Protein AF-A0AA35PTN5-F1 (afdb_monomer_lite)

Foldseek 3Di:
DVVVVVLVCLVVVLVVQVVVPPDDDDDDDDDDDDDDDDDDDDDDDDDDDDDPDQLVPPDPDDDDDPVVVVVVVVVLVVCCVPPVVVSVVVCVVSQADPVSGGPPDFADKDKDWCPDVVALFKIWIDRHQWIKIKGKHKDKDFDDPVCQQFEEEQEFEAEDCQADVVDDPDPGDPVRVVLRVVVRVCCVVVVPDPRNVQHDDGRGIGMYMYMYMYIRYPPDPVSSRRVSGSVSRVVSRDDDDDDDPD

pLDDT: mean 72.4, std 25.12, range [25.06, 95.75]

Sequence (246 aa):
MTYSCFKIYIFMFCERLVVNDSFLSLPEMLRRTPPPWRATSGLASAAPSAPGRPCSNRRKSSGSSEAAMMATAAAAAGFRTVEPLEYYRRFLKENCRPDGRDLGEFRTTTVNIGSITTADGSALVKLGNTTVICGIKAEFAAPPIDSSNKGYIVPNVDLPPLCSSRFRPGPPGEEAQAASQFIADVIENSQMVQKEDLCIVEEKIAWVLYCDIICLDYDGNLLDACMCALLAALKNGKLPRYSCKL

Structure (mmCIF, N/CA/C/O backbone):
data_AF-A0AA35PTN5-F1
#
_entry.id   AF-A0AA35PTN5-F1
#
loop_
_atom_site.group_PDB
_atom_site.id
_atom_site.type_symbol
_atom_site.label_atom_id
_atom_site.label_alt_id
_atom_site.label_comp_id
_atom_site.label_asym_id
_atom_site.label_entity_id
_atom_site.label_seq_id
_atom_site.pdbx_PDB_ins_code
_atom_site.Cartn_x
_atom_site.Cartn_y
_atom_site.Cartn_z
_atom_site.occupancy
_atom_site.B_iso_or_equiv
_atom_site.auth_seq_id
_atom_site.auth_comp_id
_atom_site.auth_asym_id
_atom_site.auth_atom_id
_atom_site.pdbx_PDB_model_num
ATOM 1 N N . MET A 1 1 ? 18.288 -9.913 17.464 1.00 32.16 1 MET A N 1
ATOM 2 C CA . MET A 1 1 ? 17.492 -11.159 17.603 1.00 32.16 1 MET A CA 1
ATOM 3 C C . MET A 1 1 ? 16.012 -10.997 17.236 1.00 32.16 1 MET A C 1
ATOM 5 O O . MET A 1 1 ? 15.398 -11.992 16.884 1.00 32.16 1 MET A O 1
ATOM 9 N N . THR A 1 2 ? 15.436 -9.790 17.233 1.00 28.78 2 THR A N 1
ATOM 10 C CA . THR A 1 2 ? 14.032 -9.538 16.836 1.00 28.78 2 THR A CA 1
ATOM 11 C C . THR A 1 2 ? 13.789 -9.567 15.315 1.00 28.78 2 THR A C 1
ATOM 13 O O . THR A 1 2 ? 12.737 -10.023 14.877 1.00 28.78 2 THR A O 1
ATOM 16 N N . TYR A 1 3 ? 14.774 -9.178 14.495 1.00 34.09 3 TYR A N 1
ATOM 17 C CA . TYR A 1 3 ? 14.621 -9.063 13.031 1.00 34.09 3 TYR A CA 1
ATOM 18 C C . TYR A 1 3 ? 14.571 -10.405 12.271 1.00 34.09 3 TYR A C 1
ATOM 20 O O . TYR A 1 3 ? 13.772 -10.549 11.347 1.00 34.09 3 TYR A O 1
ATOM 28 N N . SER A 1 4 ? 15.343 -11.424 12.682 1.00 26.72 4 SER A N 1
ATOM 29 C CA . SER A 1 4 ? 15.246 -12.770 12.077 1.00 26.72 4 SER A CA 1
ATOM 30 C C . SER A 1 4 ? 13.901 -13.441 12.359 1.00 26.72 4 SER A C 1
ATOM 32 O O . SER A 1 4 ? 13.379 -14.124 11.483 1.00 26.72 4 SER A O 1
ATOM 34 N N . CYS A 1 5 ? 13.303 -13.212 13.536 1.00 27.61 5 CYS A N 1
ATOM 35 C CA . CYS A 1 5 ? 11.955 -13.704 13.829 1.00 27.61 5 CYS A CA 1
ATOM 36 C C . CYS A 1 5 ? 10.911 -13.059 12.915 1.00 27.61 5 CYS A C 1
ATOM 38 O O . CYS A 1 5 ? 10.041 -13.768 12.432 1.00 27.61 5 CYS A O 1
ATOM 40 N N . PHE A 1 6 ? 11.018 -11.759 12.618 1.00 32.94 6 PHE A N 1
ATOM 41 C CA . PHE A 1 6 ? 10.076 -11.056 11.736 1.00 32.94 6 PHE A CA 1
ATOM 42 C C . PHE A 1 6 ? 10.152 -11.556 10.282 1.00 32.94 6 PHE A C 1
ATOM 44 O O . PHE A 1 6 ? 9.118 -11.795 9.657 1.00 32.94 6 PHE A O 1
ATOM 51 N N . LYS A 1 7 ? 11.374 -11.808 9.780 1.00 31.97 7 LYS A N 1
ATOM 52 C CA . LYS A 1 7 ? 11.625 -12.382 8.443 1.00 31.97 7 LYS A CA 1
ATOM 53 C C . LYS A 1 7 ? 11.017 -13.787 8.314 1.00 31.97 7 LYS A C 1
ATOM 55 O O . LYS A 1 7 ? 10.406 -14.092 7.298 1.00 31.97 7 LYS A O 1
ATOM 60 N N . ILE A 1 8 ? 11.111 -14.606 9.366 1.00 37.09 8 ILE A N 1
ATOM 61 C CA . ILE A 1 8 ? 10.505 -15.948 9.422 1.00 37.09 8 ILE A CA 1
ATOM 62 C C . ILE A 1 8 ? 8.980 -15.872 9.595 1.00 37.09 8 ILE A C 1
ATOM 64 O O . ILE A 1 8 ? 8.268 -16.638 8.956 1.00 37.09 8 ILE A O 1
ATOM 68 N N . TYR A 1 9 ? 8.458 -14.944 10.406 1.00 40.03 9 TYR A N 1
ATOM 69 C CA . TYR A 1 9 ? 7.021 -14.842 10.687 1.00 40.03 9 TYR A CA 1
ATOM 70 C C . TYR A 1 9 ? 6.224 -14.383 9.462 1.00 40.03 9 TYR A C 1
ATOM 72 O O . TYR A 1 9 ? 5.217 -15.001 9.140 1.00 40.03 9 TYR A O 1
ATOM 80 N N . ILE A 1 10 ? 6.694 -13.360 8.738 1.00 43.41 10 ILE A N 1
ATOM 81 C CA . ILE A 1 10 ? 6.046 -12.881 7.504 1.00 43.41 10 ILE A CA 1
ATOM 82 C C . ILE A 1 10 ? 6.151 -13.925 6.390 1.00 43.41 10 ILE A C 1
ATOM 84 O O . ILE A 1 10 ? 5.165 -14.180 5.699 1.00 43.41 10 ILE A O 1
ATOM 88 N N . PHE A 1 11 ? 7.315 -14.570 6.238 1.00 34.62 11 PHE A N 1
ATOM 89 C CA . PHE A 1 11 ? 7.497 -15.612 5.228 1.00 34.62 11 PHE A CA 1
ATOM 90 C C . PHE A 1 11 ? 6.599 -16.822 5.522 1.00 34.62 11 PHE A C 1
ATOM 92 O O . PHE A 1 11 ? 5.821 -17.203 4.655 1.00 34.62 11 PHE A O 1
ATOM 99 N N . MET A 1 12 ? 6.589 -17.340 6.761 1.00 31.95 12 MET A N 1
ATOM 100 C CA . MET A 1 12 ? 5.721 -18.456 7.168 1.00 31.95 1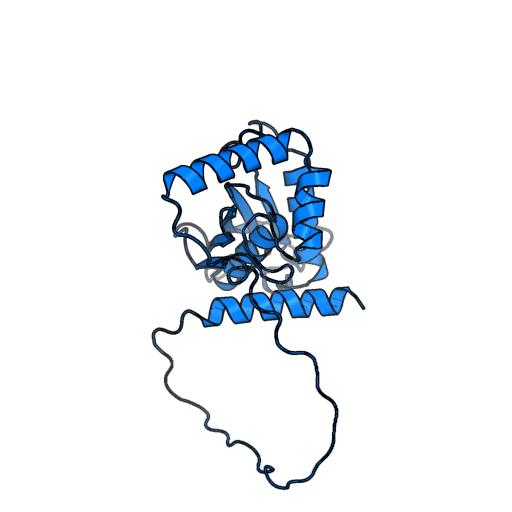2 MET A CA 1
ATOM 101 C C . MET A 1 12 ? 4.228 -18.106 7.138 1.00 31.95 12 MET A C 1
ATOM 103 O O . MET A 1 12 ? 3.420 -18.957 6.770 1.00 31.95 12 MET A O 1
ATOM 107 N N . PHE A 1 13 ? 3.829 -16.892 7.529 1.00 38.53 13 PHE A N 1
ATOM 108 C CA . PHE A 1 13 ? 2.419 -16.482 7.524 1.00 38.53 13 PHE A CA 1
ATOM 109 C C . PHE A 1 13 ? 1.892 -16.315 6.093 1.00 38.53 13 PHE A C 1
ATOM 111 O O . PHE A 1 13 ? 0.795 -16.776 5.782 1.00 38.53 13 PHE A O 1
ATOM 118 N N . CYS A 1 14 ? 2.702 -15.750 5.194 1.00 36.91 14 CYS A N 1
ATOM 119 C CA . CYS A 1 14 ? 2.355 -15.611 3.783 1.00 36.91 14 CYS A CA 1
ATOM 120 C C . CYS A 1 14 ? 2.355 -16.970 3.052 1.00 36.91 14 CYS A C 1
ATOM 122 O O . CYS A 1 14 ? 1.436 -17.240 2.284 1.00 36.91 14 CYS A O 1
ATOM 124 N N . GLU A 1 15 ? 3.315 -17.866 3.321 1.00 36.19 15 GLU A N 1
ATOM 125 C CA . GLU A 1 15 ? 3.325 -19.224 2.743 1.00 36.19 15 GLU A CA 1
ATOM 126 C C . GLU A 1 15 ? 2.104 -20.040 3.183 1.00 36.19 15 GLU A C 1
ATOM 128 O O . GLU A 1 15 ? 1.448 -20.678 2.365 1.00 36.19 15 GLU A O 1
ATOM 133 N N . ARG A 1 16 ? 1.732 -19.973 4.466 1.00 35.78 16 ARG A N 1
ATOM 134 C CA . ARG A 1 16 ? 0.597 -20.738 5.001 1.00 35.78 16 ARG A CA 1
ATOM 135 C C . ARG A 1 16 ? -0.766 -20.225 4.523 1.00 35.78 16 ARG A C 1
ATOM 137 O O . ARG A 1 16 ? -1.725 -20.991 4.544 1.00 35.78 16 ARG A O 1
ATOM 144 N N . LEU A 1 17 ? -0.856 -18.965 4.091 1.00 40.12 17 LEU A N 1
ATOM 145 C CA . LEU A 1 17 ? -2.069 -18.390 3.499 1.00 40.12 17 LEU A CA 1
ATOM 146 C C . LEU A 1 17 ? -2.188 -18.659 1.995 1.00 40.12 17 LEU A C 1
ATOM 148 O O . LEU A 1 17 ? -3.292 -18.921 1.532 1.00 40.12 17 LEU A O 1
ATOM 152 N N . VAL A 1 18 ? -1.077 -18.664 1.251 1.00 40.19 18 VAL A N 1
ATOM 153 C CA . VAL A 1 18 ? -1.076 -18.942 -0.200 1.00 40.19 18 VAL A CA 1
ATOM 154 C C . VAL A 1 18 ? -1.331 -20.427 -0.510 1.00 40.19 18 VAL A C 1
ATOM 156 O O . VAL A 1 18 ? -1.883 -20.749 -1.555 1.00 40.19 18 VAL A O 1
ATOM 159 N N . VAL A 1 19 ? -1.003 -21.351 0.401 1.00 37.69 19 VAL A N 1
ATOM 160 C CA . VAL A 1 19 ? -1.171 -22.805 0.172 1.00 37.69 19 VAL A CA 1
ATOM 161 C C . VAL A 1 19 ? -2.633 -23.291 0.285 1.00 37.69 19 VAL A C 1
ATOM 163 O O . VAL A 1 19 ? -2.926 -24.429 -0.082 1.00 37.69 19 VAL A O 1
ATOM 166 N N . ASN A 1 20 ? -3.583 -22.453 0.722 1.00 32.31 20 ASN A N 1
ATOM 167 C CA . ASN A 1 20 ? -4.998 -22.855 0.782 1.00 32.31 20 ASN A CA 1
ATOM 168 C C . ASN A 1 20 ? -5.739 -22.807 -0.569 1.00 32.31 20 ASN A C 1
ATOM 170 O O . ASN A 1 20 ? -6.841 -23.345 -0.646 1.00 32.31 20 ASN A O 1
ATOM 174 N N . ASP A 1 21 ? -5.125 -22.292 -1.638 1.00 34.78 21 ASP A N 1
ATOM 175 C CA . ASP A 1 21 ? -5.631 -22.451 -3.008 1.00 34.78 21 ASP A CA 1
ATOM 176 C C . ASP A 1 21 ? -4.983 -23.667 -3.684 1.00 34.78 21 ASP A C 1
ATOM 178 O O . ASP A 1 21 ? -4.155 -23.572 -4.588 1.00 34.78 21 ASP A O 1
ATOM 182 N N . SER A 1 22 ? -5.369 -24.857 -3.220 1.00 34.28 22 SER A N 1
ATOM 183 C CA . SER A 1 22 ? -5.114 -26.112 -3.930 1.00 34.28 22 SER A CA 1
ATOM 184 C C . SER A 1 22 ? -6.381 -26.562 -4.657 1.00 34.28 22 SER A C 1
ATOM 186 O O . SER A 1 22 ? -7.128 -27.398 -4.155 1.00 34.28 22 SER A O 1
ATOM 188 N N . PHE A 1 23 ? -6.599 -26.050 -5.868 1.00 30.75 23 PHE A N 1
ATOM 189 C CA . PHE A 1 23 ? -7.416 -26.724 -6.880 1.00 30.75 23 PHE A CA 1
ATOM 190 C C . PHE A 1 23 ? -6.654 -26.737 -8.212 1.00 30.75 23 PHE A C 1
ATOM 192 O O . PHE A 1 23 ? -6.692 -25.769 -8.955 1.00 30.75 23 PHE A O 1
ATOM 199 N N . LEU A 1 24 ? -5.965 -27.868 -8.449 1.00 31.45 24 LEU A N 1
ATOM 200 C CA . LEU A 1 24 ? -5.365 -28.382 -9.698 1.00 31.45 24 LEU A CA 1
ATOM 201 C C . LEU A 1 24 ? -4.444 -27.412 -10.478 1.00 31.45 24 LEU A C 1
ATOM 203 O O . LEU A 1 24 ? -4.859 -26.370 -10.948 1.00 31.45 24 LEU A O 1
ATOM 207 N N . SER A 1 25 ? -3.175 -27.706 -10.754 1.00 28.03 25 SER A N 1
ATOM 208 C CA . SER A 1 25 ? -2.621 -28.968 -11.252 1.00 28.03 25 SER A CA 1
ATOM 209 C C . SER A 1 25 ? -1.088 -28.929 -11.200 1.00 28.03 25 SER A C 1
ATOM 211 O O . SER A 1 25 ? -0.482 -27.999 -11.732 1.00 28.03 25 SER A O 1
ATOM 213 N N . LEU A 1 26 ? -0.453 -29.968 -10.662 1.00 27.50 26 LEU A N 1
ATOM 214 C CA . LEU A 1 26 ? 0.969 -30.247 -10.879 1.00 27.50 26 LEU A CA 1
ATOM 215 C C . LEU A 1 26 ? 1.121 -31.747 -11.165 1.00 27.50 26 LEU A C 1
ATOM 217 O O . LEU A 1 26 ? 0.710 -32.552 -10.326 1.00 27.50 26 LEU A O 1
ATOM 221 N N . PRO A 1 27 ? 1.683 -32.149 -12.318 1.00 32.22 27 PRO A N 1
ATOM 222 C CA . PRO A 1 27 ? 2.119 -33.517 -12.513 1.00 32.22 27 PRO A CA 1
ATOM 223 C C . PRO A 1 27 ? 3.443 -33.739 -11.768 1.00 32.22 27 PRO A C 1
ATOM 225 O O . PRO A 1 27 ? 4.466 -33.127 -12.055 1.00 32.22 27 PRO A O 1
ATOM 228 N N . GLU A 1 28 ? 3.373 -34.611 -10.769 1.00 32.25 28 GLU A N 1
ATOM 229 C CA . GLU A 1 28 ? 4.258 -35.762 -10.593 1.00 32.25 28 GLU A CA 1
ATOM 230 C C . GLU A 1 28 ? 5.760 -35.579 -10.873 1.00 32.25 28 GLU A C 1
ATOM 232 O O . GLU A 1 28 ? 6.252 -35.901 -11.951 1.00 32.25 28 GLU A O 1
ATOM 237 N N . MET A 1 29 ? 6.534 -35.228 -9.839 1.00 26.42 29 MET A N 1
ATOM 238 C CA . MET A 1 29 ? 7.873 -35.801 -9.684 1.00 26.42 29 MET A CA 1
ATOM 239 C C . MET A 1 29 ? 8.387 -35.676 -8.245 1.00 26.42 29 MET A C 1
ATOM 241 O O . MET A 1 29 ? 8.297 -34.619 -7.636 1.00 26.42 29 MET A O 1
ATOM 245 N N . LEU A 1 30 ? 8.996 -36.768 -7.765 1.00 31.19 30 LEU A N 1
ATOM 246 C CA . LEU A 1 30 ? 9.748 -36.942 -6.510 1.00 31.19 30 LEU A CA 1
ATOM 247 C C . LEU A 1 30 ? 8.973 -37.464 -5.290 1.00 31.19 30 LEU A C 1
ATOM 249 O O . LEU A 1 30 ? 8.884 -36.851 -4.230 1.00 31.19 30 LEU A O 1
ATOM 253 N N . ARG A 1 31 ? 8.626 -38.753 -5.406 1.00 35.56 31 ARG A N 1
ATOM 254 C CA . ARG A 1 31 ? 8.889 -39.740 -4.346 1.00 35.56 31 ARG A CA 1
ATOM 255 C C . ARG A 1 31 ? 10.263 -39.481 -3.715 1.00 35.56 31 ARG A C 1
ATOM 257 O O . ARG A 1 31 ? 11.271 -39.662 -4.396 1.00 35.56 31 ARG A O 1
ATOM 264 N N . ARG A 1 32 ? 10.311 -39.193 -2.414 1.00 31.47 32 ARG A N 1
ATOM 265 C CA . ARG A 1 32 ? 11.367 -39.677 -1.512 1.00 31.47 32 ARG A CA 1
ATOM 266 C C . ARG A 1 32 ? 10.737 -40.046 -0.165 1.00 31.47 32 ARG A C 1
ATOM 268 O O . ARG A 1 32 ? 9.889 -39.343 0.365 1.00 31.47 32 ARG A O 1
ATOM 275 N N . THR A 1 33 ? 11.106 -41.232 0.288 1.00 33.16 33 THR A N 1
ATOM 276 C CA . THR A 1 33 ? 10.595 -42.039 1.404 1.00 33.16 33 THR A CA 1
ATOM 277 C C . THR A 1 33 ? 10.721 -41.378 2.786 1.00 33.16 33 THR A C 1
ATOM 279 O O . THR A 1 33 ? 11.713 -40.685 3.016 1.00 33.16 33 THR A O 1
ATOM 282 N N . PRO A 1 34 ? 9.815 -41.654 3.748 1.00 36.06 34 PRO A N 1
ATOM 283 C CA . PRO A 1 34 ? 10.001 -41.248 5.142 1.00 36.06 34 PRO A CA 1
ATOM 284 C C . PRO A 1 34 ? 11.051 -42.135 5.850 1.00 36.06 34 PRO A C 1
ATOM 286 O O . PRO A 1 34 ? 11.098 -43.338 5.581 1.00 36.06 34 PRO A O 1
ATOM 289 N N . PRO A 1 35 ? 11.894 -41.588 6.753 1.00 34.69 35 PRO A N 1
ATOM 290 C CA . PRO A 1 35 ? 12.879 -42.380 7.481 1.00 34.69 35 PRO A CA 1
ATOM 291 C C . PRO A 1 35 ? 12.258 -43.182 8.644 1.00 34.69 35 PRO A C 1
ATOM 293 O O . PRO A 1 35 ? 11.209 -42.803 9.175 1.00 34.69 35 PRO A O 1
ATOM 296 N N . PRO A 1 36 ? 12.909 -44.283 9.068 1.00 38.34 36 PRO A N 1
ATOM 297 C CA . PRO A 1 36 ? 12.327 -45.286 9.943 1.00 38.34 36 PRO A CA 1
ATOM 298 C C . PRO A 1 36 ? 12.850 -45.129 11.373 1.00 38.34 36 PRO A C 1
ATOM 300 O O . PRO A 1 36 ? 13.978 -45.507 11.663 1.00 38.34 36 PRO A O 1
ATOM 303 N N . TRP A 1 37 ? 12.041 -44.595 12.285 1.00 34.72 37 TRP A N 1
ATOM 304 C CA . TRP A 1 37 ? 12.203 -44.851 13.722 1.00 34.72 37 TRP A CA 1
ATOM 305 C C . TRP A 1 37 ? 10.926 -44.448 14.466 1.00 34.72 37 TRP A C 1
ATOM 307 O O . TRP A 1 37 ? 10.753 -43.338 14.956 1.00 34.72 37 TRP A O 1
ATOM 317 N N . ARG A 1 38 ? 9.980 -45.382 14.545 1.00 32.69 38 ARG A N 1
ATOM 318 C CA . ARG A 1 38 ? 8.886 -45.321 15.516 1.00 32.69 38 ARG A CA 1
ATOM 319 C C . ARG A 1 38 ? 8.700 -46.705 16.127 1.00 32.69 38 ARG A C 1
ATOM 321 O O . ARG A 1 38 ? 8.006 -47.533 15.556 1.00 32.69 38 ARG A O 1
ATOM 328 N N . ALA A 1 39 ? 9.349 -46.917 17.266 1.00 30.50 39 ALA A N 1
ATOM 329 C CA . ALA A 1 39 ? 9.007 -47.808 18.383 1.00 30.50 39 ALA A CA 1
ATOM 330 C C . ALA A 1 39 ? 10.231 -47.747 19.315 1.00 30.50 39 ALA A C 1
ATOM 332 O O . ALA A 1 39 ? 11.339 -47.980 18.855 1.00 30.50 39 ALA A O 1
ATOM 333 N N . THR A 1 40 ? 10.141 -47.314 20.570 1.00 31.70 40 THR A N 1
ATOM 334 C CA . THR A 1 40 ? 9.477 -48.053 21.648 1.00 31.70 40 THR A CA 1
ATOM 335 C C . THR A 1 40 ? 9.002 -47.158 22.804 1.00 31.70 40 THR A C 1
ATOM 337 O O . THR A 1 40 ? 9.513 -46.072 23.056 1.00 31.70 40 THR A O 1
ATOM 340 N N . SER A 1 41 ? 8.002 -47.697 23.494 1.00 31.12 41 SER A N 1
ATOM 341 C CA . SER A 1 41 ? 7.314 -47.332 24.739 1.00 31.12 41 SER A CA 1
ATOM 342 C C . SER A 1 41 ? 8.154 -46.906 25.957 1.00 31.12 41 SER A C 1
ATOM 344 O O . SER A 1 41 ? 9.204 -47.493 26.200 1.00 31.12 41 SER A O 1
ATOM 346 N N . GLY A 1 42 ? 7.558 -46.071 26.831 1.00 25.06 42 GLY A N 1
ATOM 347 C CA . GLY A 1 42 ? 7.765 -46.151 28.292 1.00 25.06 42 GLY A CA 1
ATOM 348 C C . GLY A 1 42 ? 7.744 -44.832 29.087 1.00 25.06 42 GLY A C 1
ATOM 349 O O . GLY A 1 42 ? 8.746 -44.140 29.120 1.00 25.06 42 GLY A O 1
ATOM 350 N N . LEU A 1 43 ? 6.607 -44.549 29.744 1.00 27.92 43 LEU A N 1
ATOM 351 C CA . LEU A 1 43 ? 6.366 -43.774 30.988 1.00 27.92 43 LEU A CA 1
ATOM 352 C C . LEU A 1 43 ? 7.323 -42.627 31.417 1.00 27.92 43 LEU A C 1
ATOM 354 O O . LEU A 1 43 ? 8.437 -42.889 31.850 1.00 27.92 43 LEU A O 1
ATOM 358 N N . ALA A 1 44 ? 6.793 -41.395 31.531 1.00 25.22 44 ALA A N 1
ATOM 359 C CA . ALA A 1 44 ? 6.489 -40.721 32.818 1.00 25.22 44 ALA A CA 1
ATOM 360 C C . ALA A 1 44 ? 6.282 -39.188 32.673 1.00 25.22 44 ALA A C 1
ATOM 362 O O . ALA A 1 44 ? 7.151 -38.461 32.210 1.00 25.22 44 ALA A O 1
ATOM 363 N N . SER A 1 45 ? 5.102 -38.731 33.115 1.00 30.78 45 SER A N 1
ATOM 364 C CA . SER A 1 45 ? 4.777 -37.435 33.747 1.00 30.78 45 SER A CA 1
ATOM 365 C C . SER A 1 45 ? 5.444 -36.127 33.273 1.00 30.78 45 SER A C 1
ATOM 367 O O . SER A 1 45 ? 6.516 -35.766 33.745 1.00 30.78 45 SER A O 1
ATOM 369 N N . ALA A 1 46 ? 4.690 -35.321 32.519 1.00 26.00 46 ALA A N 1
ATOM 370 C CA . ALA A 1 46 ? 4.400 -33.912 32.828 1.00 26.00 46 ALA A CA 1
ATOM 371 C C . ALA A 1 46 ? 3.381 -33.392 31.801 1.00 26.00 46 ALA A C 1
ATOM 373 O O . ALA A 1 46 ? 3.663 -33.322 30.608 1.00 26.00 46 ALA A O 1
ATOM 374 N N . ALA A 1 47 ? 2.171 -33.071 32.253 1.00 35.97 47 ALA A N 1
ATOM 375 C CA . ALA A 1 47 ? 1.150 -32.453 31.417 1.00 35.97 47 ALA A CA 1
ATOM 376 C C . ALA A 1 47 ? 1.557 -31.021 31.026 1.00 35.97 47 ALA A C 1
ATOM 378 O O . ALA A 1 47 ? 1.890 -30.239 31.918 1.00 35.97 47 ALA A O 1
ATOM 379 N N . PRO A 1 48 ? 1.418 -30.610 29.755 1.00 31.28 48 PRO A N 1
ATOM 380 C CA . PRO A 1 48 ? 1.132 -29.229 29.423 1.00 31.28 48 PRO A CA 1
ATOM 381 C C . PRO A 1 48 ? -0.386 -29.072 29.315 1.00 31.28 48 PRO A C 1
ATOM 383 O O . PRO A 1 48 ? -1.061 -29.775 28.563 1.00 31.28 48 PRO A O 1
ATOM 386 N N . SER A 1 49 ? -0.893 -28.165 30.144 1.00 27.05 49 SER A N 1
ATOM 387 C CA . SER A 1 49 ? -2.215 -27.539 30.132 1.00 27.05 49 SER A CA 1
ATOM 388 C C . SER A 1 49 ? -3.010 -27.694 28.831 1.00 27.05 49 SER A C 1
ATOM 390 O O . SER A 1 49 ? -2.538 -27.335 27.752 1.00 27.05 49 SER A O 1
ATOM 392 N N . ALA A 1 50 ? -4.249 -28.164 28.985 1.00 29.27 50 ALA A N 1
ATOM 393 C CA . ALA A 1 50 ? -5.275 -28.253 27.954 1.00 29.27 50 ALA A CA 1
ATOM 394 C C . ALA A 1 50 ? -5.311 -27.025 27.019 1.00 29.27 50 ALA A C 1
ATOM 396 O O . ALA A 1 50 ? -5.097 -25.904 27.492 1.00 29.27 50 ALA A O 1
ATOM 397 N N . PRO A 1 51 ? -5.662 -27.196 25.728 1.00 34.56 51 PRO A N 1
ATOM 398 C CA . PRO A 1 51 ? -5.985 -26.057 24.882 1.00 34.56 51 PRO A CA 1
ATOM 399 C C . PRO A 1 51 ? -7.110 -25.269 25.559 1.00 34.56 51 PRO A C 1
ATOM 401 O O . PRO A 1 51 ? -8.149 -25.832 25.927 1.00 34.56 51 PRO A O 1
ATOM 404 N N . GLY A 1 52 ? -6.862 -23.979 25.792 1.00 34.31 52 GLY A N 1
ATOM 405 C CA . GLY A 1 52 ? -7.860 -23.066 26.329 1.00 34.31 52 GLY A CA 1
ATOM 406 C C . GLY A 1 52 ? -9.147 -23.208 25.524 1.00 34.31 52 GLY A C 1
ATOM 407 O O . GLY A 1 52 ? -9.122 -23.221 24.295 1.00 34.31 52 GLY A O 1
ATOM 408 N N . ARG A 1 53 ? -10.275 -23.401 26.214 1.00 37.19 53 ARG A N 1
ATOM 409 C CA . ARG A 1 53 ? -11.585 -23.433 25.557 1.00 37.19 53 ARG A CA 1
ATOM 410 C C . ARG A 1 53 ? -11.770 -22.116 24.787 1.00 37.19 53 ARG A C 1
ATOM 412 O O . ARG A 1 53 ? -11.555 -21.079 25.416 1.00 37.19 53 ARG A O 1
ATOM 419 N N . PRO A 1 54 ? -12.219 -22.148 23.518 1.00 42.34 54 PRO A N 1
ATOM 420 C CA . PRO A 1 54 ? -12.506 -20.939 22.752 1.00 42.34 54 PRO A CA 1
ATOM 421 C C . PRO A 1 54 ? -13.447 -20.020 23.529 1.00 42.34 54 PRO A C 1
ATOM 423 O O . PRO A 1 54 ? -14.410 -20.505 24.144 1.00 42.34 54 PRO A O 1
ATOM 426 N N . CYS A 1 55 ? -13.197 -18.709 23.487 1.00 45.19 55 CYS A N 1
ATOM 427 C CA . CYS A 1 55 ? -14.017 -17.718 24.185 1.00 45.19 55 CYS A CA 1
ATOM 428 C C . CYS A 1 55 ? -15.530 -17.857 23.871 1.00 45.19 55 CYS A C 1
ATOM 430 O O . CYS A 1 55 ? -16.384 -17.689 24.748 1.00 45.19 55 CYS A O 1
ATOM 432 N N . SER A 1 56 ? -15.864 -18.304 22.654 1.00 48.94 56 SER A N 1
ATOM 433 C CA . SER A 1 56 ? -17.231 -18.524 22.157 1.00 48.94 56 SER A CA 1
ATOM 434 C C . SER A 1 56 ? -18.054 -19.575 22.919 1.00 48.94 56 SER A C 1
ATOM 436 O O . SER A 1 56 ? -19.283 -19.557 22.850 1.00 48.94 56 SER A O 1
ATOM 438 N N . ASN A 1 57 ? -17.425 -20.470 23.689 1.00 42.44 57 ASN A N 1
ATOM 439 C CA . ASN A 1 57 ? -18.121 -21.553 24.395 1.00 42.44 57 ASN A CA 1
ATOM 440 C C . ASN A 1 57 ? -18.434 -21.260 25.874 1.00 42.44 57 ASN A C 1
ATOM 442 O O . ASN A 1 57 ? -18.893 -22.157 26.585 1.00 42.44 57 ASN A O 1
ATOM 446 N N . ARG A 1 58 ? -18.222 -20.028 26.370 1.00 45.84 58 ARG A N 1
ATOM 447 C CA . ARG A 1 58 ? -18.428 -19.707 27.799 1.00 45.84 58 ARG A CA 1
ATOM 448 C C . ARG A 1 58 ? -19.840 -19.215 28.166 1.00 45.84 58 ARG A C 1
ATOM 450 O O . ARG A 1 58 ? -20.143 -19.148 29.353 1.00 45.84 58 ARG A O 1
ATOM 457 N N . ARG A 1 59 ? -20.744 -18.963 27.207 1.00 37.50 59 ARG A N 1
ATOM 458 C CA . ARG A 1 59 ? -22.183 -18.728 27.476 1.00 37.50 59 ARG A CA 1
ATOM 459 C C . ARG A 1 59 ? -23.083 -19.267 26.354 1.00 37.50 59 ARG A C 1
ATOM 461 O O . ARG A 1 59 ? -23.566 -18.515 25.520 1.00 37.50 59 ARG A O 1
ATOM 468 N N . LYS A 1 60 ? -23.373 -20.570 26.371 1.00 32.09 60 LYS A N 1
ATOM 469 C CA . LYS A 1 60 ? -24.658 -21.088 25.868 1.00 32.09 60 LYS A CA 1
ATOM 470 C C . LYS A 1 60 ? -25.522 -21.447 27.070 1.00 32.09 60 LYS A C 1
ATOM 472 O O . LYS A 1 60 ? -25.631 -22.606 27.450 1.00 32.09 60 LYS A O 1
ATOM 477 N N . SER A 1 61 ? -26.118 -20.438 27.690 1.00 32.94 61 SER A N 1
ATOM 478 C CA . SER A 1 61 ? -27.308 -20.635 28.507 1.00 32.94 61 SER A CA 1
ATOM 479 C C . SER A 1 61 ? -28.299 -19.515 28.207 1.00 32.94 61 SER A C 1
ATOM 481 O O . SER A 1 61 ? -27.961 -18.336 28.237 1.00 32.94 61 SER A O 1
ATOM 483 N N . SER A 1 62 ? -29.525 -19.943 27.911 1.00 34.88 62 SER A N 1
ATOM 484 C CA . SER A 1 62 ? -30.741 -19.182 27.602 1.00 34.88 62 SER A CA 1
ATOM 485 C C . SER A 1 62 ? -30.836 -18.551 26.205 1.00 34.88 62 SER A C 1
ATOM 487 O O . SER A 1 62 ? -30.128 -17.613 25.847 1.00 34.88 62 SER A O 1
ATOM 489 N N . GLY A 1 63 ? -31.766 -19.096 25.414 1.00 40.69 63 GLY A N 1
ATOM 490 C CA . GLY A 1 63 ? -32.203 -18.538 24.142 1.00 40.69 63 GLY A CA 1
ATOM 491 C C . GLY A 1 63 ? -32.819 -17.159 24.342 1.00 40.69 63 GLY A C 1
ATOM 492 O O . GLY A 1 63 ? -33.944 -17.031 24.818 1.00 40.69 63 GLY A O 1
ATOM 493 N N . SER A 1 64 ? -32.062 -16.136 23.972 1.00 35.66 64 SER A N 1
ATOM 494 C CA . SER A 1 64 ? -32.524 -14.758 23.868 1.00 35.66 64 SER A CA 1
ATOM 495 C C . SER A 1 64 ? -32.622 -14.406 22.384 1.00 35.66 64 SER A C 1
ATOM 497 O O . SER A 1 64 ? -31.736 -14.735 21.597 1.00 35.66 64 SER A O 1
ATOM 499 N N . SER A 1 65 ? -33.753 -13.820 21.996 1.00 42.62 65 SER A N 1
ATOM 500 C CA . SER A 1 65 ? -34.068 -13.407 20.626 1.00 42.62 65 SER A CA 1
ATOM 501 C C . SER A 1 65 ? -32.992 -12.471 20.054 1.00 42.62 65 SER A C 1
ATOM 503 O O . SER A 1 65 ? -32.382 -11.704 20.799 1.00 42.62 65 SER A O 1
ATOM 505 N N . GLU A 1 66 ? -32.779 -12.485 18.732 1.00 47.28 66 GLU A N 1
ATOM 506 C CA . GLU A 1 66 ? -31.817 -11.606 18.026 1.00 47.28 66 GLU A CA 1
ATOM 507 C C . GLU A 1 66 ? -31.933 -10.122 18.429 1.00 47.28 66 GLU A C 1
ATOM 509 O O . GLU A 1 66 ? -30.933 -9.407 18.491 1.00 47.28 66 GLU A O 1
ATOM 514 N N . ALA A 1 67 ? -33.136 -9.669 18.800 1.00 36.41 67 ALA A N 1
ATOM 515 C CA . ALA A 1 67 ? -33.398 -8.319 19.296 1.00 36.41 67 ALA A CA 1
ATOM 516 C C . ALA A 1 67 ? -32.713 -8.003 20.644 1.00 36.41 67 ALA A C 1
ATOM 518 O O . ALA A 1 67 ? -32.234 -6.887 20.844 1.00 36.41 67 ALA A O 1
ATOM 519 N N . ALA A 1 68 ? -32.622 -8.970 21.564 1.00 39.81 68 ALA A N 1
ATOM 520 C CA . ALA A 1 68 ? -31.945 -8.788 22.850 1.00 39.81 68 ALA A CA 1
ATOM 521 C C . ALA A 1 68 ? -30.419 -8.722 22.683 1.00 39.81 68 ALA A C 1
ATOM 523 O O . ALA A 1 68 ? -29.769 -7.916 23.354 1.00 39.81 68 ALA A O 1
ATOM 524 N N . MET A 1 69 ? -29.860 -9.501 21.745 1.00 42.62 69 MET A N 1
ATOM 525 C CA . MET A 1 69 ? -28.446 -9.410 21.361 1.00 42.62 69 MET A CA 1
ATOM 526 C C . MET A 1 69 ? -28.117 -8.069 20.693 1.00 42.62 69 MET A C 1
ATOM 528 O O . MET A 1 69 ? -27.111 -7.451 21.036 1.00 42.62 69 MET A O 1
ATOM 532 N N . MET A 1 70 ? -28.987 -7.568 19.809 1.00 41.62 70 MET A N 1
ATOM 533 C CA . MET A 1 70 ? -28.854 -6.234 19.203 1.00 41.62 70 MET A CA 1
ATOM 534 C C . MET A 1 70 ? -28.911 -5.107 20.247 1.00 41.62 70 MET A C 1
ATOM 536 O O . MET A 1 70 ? -28.114 -4.171 20.190 1.00 41.62 70 MET A O 1
ATOM 540 N N . ALA A 1 71 ? -29.784 -5.215 21.255 1.00 40.19 71 ALA A N 1
ATOM 541 C CA . ALA A 1 71 ? -29.849 -4.252 22.357 1.00 40.19 71 ALA A CA 1
ATOM 542 C C . ALA A 1 71 ? -28.592 -4.287 23.251 1.00 40.19 71 ALA A C 1
ATOM 544 O O . ALA A 1 71 ? -28.115 -3.236 23.684 1.00 40.19 71 ALA A O 1
ATOM 545 N N . THR A 1 72 ? -28.004 -5.470 23.486 1.00 56.91 72 THR A N 1
ATOM 546 C CA . THR A 1 72 ? -26.725 -5.573 24.214 1.00 56.91 72 THR A CA 1
ATOM 547 C C . THR A 1 72 ? -25.549 -5.064 23.384 1.00 56.91 72 THR A C 1
ATOM 549 O O . THR A 1 72 ? -24.657 -4.429 23.942 1.00 56.91 72 THR A O 1
ATOM 552 N N . ALA A 1 73 ? -25.552 -5.274 22.066 1.00 55.09 73 ALA A N 1
ATOM 553 C CA . ALA A 1 73 ? -24.527 -4.759 21.160 1.00 55.09 73 ALA A CA 1
ATOM 554 C C . ALA A 1 73 ? -24.552 -3.223 21.073 1.00 55.09 73 ALA A C 1
ATOM 556 O O . ALA A 1 73 ? -23.500 -2.588 21.137 1.00 55.09 73 ALA A O 1
ATOM 557 N N . ALA A 1 74 ? -25.740 -2.610 21.016 1.00 56.72 74 ALA A N 1
ATOM 558 C CA . ALA A 1 74 ? -25.893 -1.155 21.053 1.00 56.72 74 ALA A CA 1
ATOM 559 C C . ALA A 1 74 ? -25.450 -0.560 22.403 1.00 56.72 74 ALA A C 1
ATOM 561 O O . ALA A 1 74 ? -24.736 0.444 22.435 1.00 56.72 74 ALA A O 1
ATOM 562 N N . ALA A 1 75 ? -25.796 -1.209 23.522 1.00 61.00 75 ALA A N 1
ATOM 563 C CA . ALA A 1 75 ? -25.317 -0.815 24.848 1.00 61.00 75 ALA A CA 1
ATOM 564 C C . ALA A 1 75 ? -23.791 -0.978 24.988 1.00 61.00 75 ALA A C 1
ATOM 566 O O . ALA A 1 75 ? -23.128 -0.126 25.580 1.00 61.00 75 ALA A O 1
ATOM 567 N N . ALA A 1 76 ? -23.214 -2.029 24.397 1.00 65.44 76 ALA A N 1
ATOM 568 C CA . ALA A 1 76 ? -21.770 -2.246 24.350 1.00 65.44 76 ALA A CA 1
ATOM 569 C C . ALA A 1 76 ? -21.055 -1.187 23.495 1.00 65.44 76 ALA A C 1
ATOM 571 O O . ALA A 1 76 ? -19.999 -0.695 23.893 1.00 65.44 76 ALA A O 1
ATOM 572 N N . ALA A 1 77 ? -21.646 -0.777 22.367 1.00 69.50 77 ALA A N 1
ATOM 573 C CA . ALA A 1 77 ? -21.131 0.307 21.533 1.00 69.50 77 ALA A CA 1
ATOM 574 C C . ALA A 1 77 ? -21.188 1.663 22.254 1.00 69.50 77 ALA A C 1
ATOM 576 O O . ALA A 1 77 ? -20.221 2.423 22.210 1.00 69.50 77 ALA A O 1
ATOM 577 N N . GLY A 1 78 ? -22.276 1.941 22.981 1.00 76.12 78 GLY A N 1
ATOM 578 C CA . GLY A 1 78 ? -22.385 3.127 23.834 1.00 76.12 78 GLY A CA 1
ATOM 579 C C . GLY A 1 78 ? -21.331 3.139 24.943 1.00 76.12 78 GLY A C 1
ATOM 580 O O . GLY A 1 78 ? -20.637 4.136 25.133 1.00 76.12 78 GLY A O 1
ATOM 581 N N . PHE A 1 79 ? -21.136 2.006 25.621 1.00 80.62 79 PHE A N 1
ATOM 582 C CA . PHE A 1 79 ? -20.143 1.882 26.688 1.00 80.62 79 PHE A CA 1
ATOM 583 C C . PHE A 1 79 ? -18.696 1.994 26.171 1.00 80.62 79 PHE A C 1
ATOM 585 O O . PHE A 1 79 ? -17.858 2.597 26.839 1.00 80.62 79 PHE A O 1
ATOM 592 N N . ARG A 1 80 ? -18.409 1.507 24.952 1.00 84.50 80 ARG A N 1
ATOM 593 C CA . ARG A 1 80 ? -17.106 1.683 24.281 1.00 84.50 80 ARG A CA 1
ATOM 594 C C . ARG A 1 80 ? -16.752 3.158 24.078 1.00 84.50 80 ARG A C 1
ATOM 596 O O . ARG A 1 80 ? -15.580 3.509 24.177 1.00 84.50 80 ARG A O 1
ATOM 603 N N . THR A 1 81 ? -17.739 4.001 23.784 1.00 86.38 81 THR A N 1
ATOM 604 C CA . THR A 1 81 ? -17.525 5.437 23.556 1.00 86.38 81 THR A CA 1
ATOM 605 C C . THR A 1 81 ? -17.355 6.210 24.862 1.00 86.38 81 THR A C 1
ATOM 607 O O . THR A 1 81 ? -16.517 7.104 24.925 1.00 86.38 81 THR A O 1
ATOM 610 N N . VAL A 1 82 ? -18.125 5.870 25.903 1.00 90.19 82 VAL A N 1
ATOM 611 C CA . VAL A 1 82 ? -18.110 6.598 27.186 1.00 90.19 82 VAL A CA 1
ATOM 612 C C . VAL A 1 82 ? -16.858 6.285 28.007 1.00 90.19 82 VAL A C 1
ATOM 614 O O . VAL A 1 82 ? -16.208 7.205 28.496 1.00 90.19 82 VAL A O 1
ATOM 617 N N . GLU A 1 83 ? -16.494 5.006 28.150 1.00 90.75 83 GLU A N 1
ATOM 618 C CA . GLU A 1 83 ? -15.338 4.590 28.953 1.00 90.75 83 GLU A CA 1
ATOM 619 C C . GLU A 1 83 ? -14.546 3.466 28.252 1.00 90.75 83 GLU A C 1
ATOM 621 O O . GLU A 1 83 ? -14.627 2.287 28.621 1.00 90.75 83 GLU A O 1
ATOM 626 N N . PRO A 1 84 ? -13.747 3.804 27.220 1.00 90.19 84 PRO A N 1
ATOM 627 C CA . PRO A 1 84 ? -13.074 2.807 26.389 1.00 90.19 84 PRO A CA 1
ATOM 628 C C . PRO A 1 84 ? -12.083 1.944 27.178 1.00 90.19 84 PRO A C 1
ATOM 630 O O . PRO A 1 84 ? -11.975 0.743 26.933 1.00 90.19 84 PRO A O 1
ATOM 633 N N . LEU A 1 85 ? -11.362 2.527 28.139 1.00 90.69 85 LEU A N 1
ATOM 634 C CA . LEU A 1 85 ? -10.361 1.800 28.924 1.00 90.69 85 LEU A CA 1
ATOM 635 C C . LEU A 1 85 ? -10.997 0.695 29.767 1.00 90.69 85 LEU A C 1
ATOM 637 O O . LEU A 1 85 ? -10.512 -0.439 29.772 1.00 90.69 85 LEU A O 1
ATOM 641 N N . GLU A 1 86 ? -12.097 1.008 30.447 1.00 90.19 86 GLU A N 1
ATOM 642 C CA . GLU A 1 86 ? -12.772 0.051 31.316 1.00 90.19 86 GLU A CA 1
ATOM 643 C C . GLU A 1 86 ? -13.507 -1.017 30.500 1.00 90.19 86 GLU A C 1
ATOM 645 O O . GLU A 1 86 ? -13.513 -2.188 30.886 1.00 90.19 86 GLU A O 1
ATOM 650 N N . TYR A 1 87 ? -14.021 -0.656 29.316 1.00 88.06 87 TYR A N 1
ATOM 651 C CA . TYR A 1 87 ? -14.511 -1.612 28.322 1.00 88.06 87 TYR A CA 1
ATOM 652 C C . TYR A 1 87 ? -13.439 -2.650 27.979 1.00 88.06 87 TYR A C 1
ATOM 654 O O . TYR A 1 87 ? -13.637 -3.835 28.245 1.00 88.06 87 TYR A O 1
ATOM 662 N N . TYR A 1 88 ? -12.269 -2.236 27.480 1.00 89.62 88 TYR A N 1
ATOM 663 C CA . TYR A 1 88 ? -11.223 -3.191 27.092 1.00 89.62 88 TYR A CA 1
ATOM 664 C C . TYR A 1 88 ? -10.649 -3.972 28.284 1.00 89.62 88 TYR A C 1
ATOM 666 O O . TYR A 1 88 ? -10.343 -5.156 28.140 1.00 89.62 88 TYR A O 1
ATOM 674 N N . ARG A 1 89 ? -10.557 -3.373 29.480 1.00 91.31 89 ARG A N 1
ATOM 675 C CA . ARG A 1 89 ? -10.126 -4.086 30.699 1.00 91.31 89 ARG A CA 1
ATOM 676 C C . ARG A 1 89 ? -11.032 -5.263 31.047 1.00 91.31 89 ARG A C 1
ATOM 678 O O . ARG A 1 89 ? -10.524 -6.289 31.497 1.00 91.31 89 ARG A O 1
ATOM 685 N N . ARG A 1 90 ? -12.349 -5.146 30.848 1.00 89.12 90 ARG A N 1
ATOM 686 C CA . ARG A 1 90 ? -13.293 -6.256 31.081 1.00 89.12 90 ARG A CA 1
ATOM 687 C C . ARG A 1 90 ? -13.021 -7.422 30.130 1.00 89.12 90 ARG A C 1
ATOM 689 O O . ARG A 1 90 ? -12.878 -8.549 30.591 1.00 89.12 90 ARG A O 1
ATOM 696 N N . PHE A 1 91 ? -12.829 -7.137 28.844 1.00 89.19 91 PHE A N 1
ATOM 697 C CA . PHE A 1 91 ? -12.492 -8.144 27.829 1.00 89.19 91 PHE A CA 1
ATOM 698 C C . PHE A 1 91 ? -11.152 -8.837 28.096 1.00 89.19 91 PHE A C 1
ATOM 700 O O . PHE A 1 91 ? -11.052 -10.060 28.001 1.00 89.19 91 PHE A O 1
ATOM 707 N N . LEU A 1 92 ? -10.140 -8.081 28.531 1.00 90.12 92 LEU A N 1
ATOM 708 C CA . LEU A 1 92 ? -8.843 -8.644 28.910 1.00 90.12 92 LEU A CA 1
ATOM 709 C C . LEU A 1 92 ? -8.944 -9.581 30.124 1.00 90.12 92 LEU A C 1
ATOM 711 O O . LEU A 1 92 ? -8.328 -10.644 30.110 1.00 90.12 92 LEU A O 1
ATOM 715 N N . LYS A 1 93 ? -9.755 -9.247 31.141 1.00 91.25 93 LYS A N 1
ATOM 716 C CA . LYS A 1 93 ? -10.020 -10.144 32.288 1.00 91.25 93 LYS A CA 1
ATOM 717 C C . LYS A 1 93 ? -10.683 -11.454 31.851 1.00 91.25 93 LYS A C 1
ATOM 719 O O . LYS A 1 93 ? -10.414 -12.504 32.428 1.00 91.25 93 LYS A O 1
ATOM 724 N N . GLU A 1 94 ? -11.527 -11.393 30.827 1.00 88.12 94 GLU A N 1
ATOM 725 C CA . GLU A 1 94 ? -12.213 -12.553 30.251 1.00 88.12 94 GLU A CA 1
ATOM 726 C C . GLU A 1 94 ? -11.367 -13.311 29.208 1.00 88.12 94 GLU A C 1
ATOM 728 O O . GLU A 1 94 ? -11.814 -14.335 28.697 1.00 88.12 94 GLU A O 1
ATOM 733 N N . ASN A 1 95 ? -10.130 -12.866 28.938 1.00 88.06 95 ASN A N 1
ATOM 734 C CA . ASN A 1 95 ? -9.238 -13.385 27.888 1.00 88.06 95 ASN A CA 1
ATOM 735 C C . ASN A 1 95 ? -9.868 -13.392 26.486 1.00 88.06 95 ASN A C 1
ATOM 737 O O . ASN A 1 95 ? -9.544 -14.237 25.653 1.00 88.06 95 ASN A O 1
ATOM 741 N N . CYS A 1 96 ? -10.756 -12.439 26.220 1.00 88.19 96 CYS A N 1
ATOM 742 C CA . CYS A 1 96 ? -11.491 -12.338 24.970 1.00 88.19 96 CYS A CA 1
ATOM 743 C C . CYS A 1 96 ? -11.202 -11.003 24.293 1.00 88.19 96 CYS A C 1
ATOM 745 O O . CYS A 1 96 ? -10.976 -9.998 24.963 1.00 88.19 96 CYS A O 1
ATOM 747 N N . ARG A 1 97 ? -11.238 -10.953 22.964 1.00 88.88 97 ARG A N 1
ATOM 748 C CA . ARG A 1 97 ? -11.284 -9.687 22.223 1.00 88.88 97 ARG A CA 1
ATOM 749 C C . ARG A 1 97 ? -12.731 -9.196 22.100 1.00 88.88 97 ARG A C 1
ATOM 751 O O . ARG A 1 97 ? -13.650 -10.011 22.147 1.00 88.88 97 ARG A O 1
ATOM 758 N N . PRO A 1 98 ? -12.956 -7.889 21.877 1.00 85.69 98 PRO A N 1
ATOM 759 C CA . PRO A 1 98 ? -14.297 -7.348 21.623 1.00 85.69 98 PRO A CA 1
ATOM 760 C C . PRO A 1 98 ? -14.994 -7.978 20.404 1.00 85.69 98 PRO A C 1
ATOM 762 O O . PRO A 1 98 ? -16.216 -7.978 20.343 1.00 85.69 98 PRO A O 1
ATOM 765 N N . ASP A 1 99 ? -14.231 -8.558 19.472 1.00 81.81 99 ASP A N 1
ATOM 766 C CA . ASP A 1 99 ? -14.749 -9.279 18.300 1.00 81.81 99 ASP A CA 1
ATOM 767 C C . ASP A 1 99 ? -15.183 -10.728 18.623 1.00 81.81 99 ASP A C 1
ATOM 769 O O . ASP A 1 99 ? -15.590 -11.463 17.729 1.00 81.81 99 ASP A O 1
ATOM 773 N N . GLY A 1 100 ? -15.019 -11.188 19.871 1.00 83.88 100 GLY A N 1
ATOM 774 C CA . GLY A 1 100 ? -15.262 -12.578 20.284 1.00 83.88 100 GLY A CA 1
ATOM 775 C C . GLY A 1 100 ? -14.123 -13.560 19.973 1.00 83.88 100 GLY A C 1
ATOM 776 O O . GLY A 1 100 ? -14.254 -14.750 20.253 1.00 83.88 100 GLY A O 1
ATOM 777 N N . ARG A 1 101 ? -13.011 -13.067 19.415 1.00 87.75 101 ARG A N 1
ATOM 778 C CA . ARG A 1 101 ? -11.799 -13.844 19.101 1.00 87.75 101 ARG A CA 1
ATOM 779 C C . ARG A 1 101 ? -10.914 -14.051 20.327 1.00 87.75 101 ARG A C 1
ATOM 781 O O . ARG A 1 101 ? -10.902 -13.212 21.235 1.00 87.75 101 ARG A O 1
ATOM 788 N N . ASP A 1 102 ? -10.113 -15.111 20.314 1.00 89.31 102 ASP A N 1
ATOM 789 C CA . ASP A 1 102 ? -9.087 -15.316 21.339 1.00 89.31 102 ASP A CA 1
ATOM 790 C C . ASP A 1 102 ? -7.937 -14.294 21.177 1.00 89.31 102 ASP A C 1
ATOM 792 O O . ASP A 1 102 ? -7.730 -13.701 20.112 1.00 89.31 102 ASP A O 1
ATOM 796 N N . LEU A 1 103 ? -7.154 -14.059 22.238 1.00 86.88 103 LEU A N 1
ATOM 797 C CA . LEU A 1 103 ? -6.092 -13.035 22.234 1.00 86.88 103 LEU A CA 1
ATOM 798 C C . LEU A 1 103 ? -5.006 -13.275 21.167 1.00 86.88 103 LEU A C 1
ATOM 800 O O . LEU A 1 103 ? -4.464 -12.311 20.624 1.00 86.88 103 LEU A O 1
ATOM 804 N N . GLY A 1 104 ? -4.707 -14.542 20.868 1.00 86.00 104 GLY A N 1
ATOM 805 C CA . GLY A 1 104 ? -3.718 -14.950 19.864 1.00 86.00 104 GLY A CA 1
ATOM 806 C C . GLY A 1 104 ? -4.288 -15.175 18.463 1.00 86.00 104 GLY A C 1
ATOM 807 O O . GLY A 1 104 ? -3.532 -15.478 17.545 1.00 86.00 104 GLY A O 1
ATOM 808 N N . GLU A 1 105 ? -5.603 -15.053 18.282 1.00 87.38 105 GLU A N 1
ATOM 809 C CA . GLU A 1 105 ? -6.252 -15.352 17.009 1.00 87.38 105 GLU A CA 1
ATOM 810 C C . GLU A 1 105 ? -6.220 -14.135 16.072 1.00 87.38 105 GLU A C 1
ATOM 812 O O . GLU A 1 105 ? -6.630 -13.016 16.423 1.00 87.38 105 GLU A O 1
ATOM 817 N N . PHE A 1 106 ? -5.722 -14.350 14.855 1.00 85.94 106 PHE A N 1
ATOM 818 C CA . PHE A 1 106 ? -5.702 -13.344 13.795 1.00 85.94 106 PHE A CA 1
ATOM 819 C C . PHE A 1 106 ? -7.087 -13.171 13.163 1.00 85.94 106 PHE A C 1
ATOM 821 O O . PHE A 1 106 ? -8.001 -13.957 13.394 1.00 85.94 106 PHE A O 1
ATOM 828 N N . ARG A 1 107 ? -7.294 -12.078 12.420 1.00 88.81 107 ARG A N 1
ATOM 829 C CA . ARG A 1 107 ? -8.519 -11.942 11.615 1.00 88.81 107 ARG A CA 1
ATOM 830 C C . ARG A 1 107 ? -8.399 -12.868 10.413 1.00 88.81 107 ARG A C 1
ATOM 832 O O . ARG A 1 107 ? -7.290 -13.106 9.941 1.00 88.81 107 ARG A O 1
ATOM 839 N N . THR A 1 108 ? -9.529 -13.344 9.902 1.00 88.06 108 THR A N 1
ATOM 840 C CA . THR A 1 108 ? -9.552 -14.076 8.636 1.00 88.06 108 THR A CA 1
ATOM 841 C C . THR A 1 108 ? -8.962 -13.195 7.539 1.00 88.06 108 THR A C 1
ATOM 843 O O . THR A 1 108 ? -9.458 -12.097 7.276 1.00 88.06 108 THR A O 1
ATOM 846 N N . THR A 1 109 ? -7.880 -13.671 6.937 1.00 90.06 109 THR A N 1
ATOM 847 C CA . THR A 1 109 ? -7.200 -13.054 5.803 1.00 90.06 109 THR A CA 1
ATOM 848 C C . THR A 1 109 ? -7.642 -13.736 4.521 1.00 90.06 109 THR A C 1
ATOM 850 O O . THR A 1 109 ? -7.599 -14.957 4.404 1.00 90.06 109 THR A O 1
ATOM 853 N N . THR A 1 110 ? -8.044 -12.940 3.541 1.00 92.62 110 THR A N 1
ATOM 854 C CA . THR A 1 110 ? -8.308 -13.394 2.173 1.00 92.62 110 THR A CA 1
ATOM 855 C C . THR A 1 110 ? -7.427 -12.590 1.232 1.00 92.62 110 THR A C 1
ATOM 857 O O . THR A 1 110 ? -7.305 -11.373 1.385 1.00 92.62 110 THR A O 1
ATOM 860 N N . VAL A 1 111 ? -6.758 -13.273 0.307 1.00 93.38 111 VAL A N 1
ATOM 861 C CA . VAL A 1 111 ? -5.800 -12.674 -0.625 1.00 93.38 111 VAL A CA 1
ATOM 862 C C . VAL A 1 111 ? -6.235 -13.055 -2.029 1.00 93.38 111 VAL A C 1
ATOM 864 O O . VAL A 1 111 ? -6.223 -14.227 -2.376 1.00 93.38 111 VAL A O 1
ATOM 867 N N . ASN A 1 112 ? -6.610 -12.065 -2.831 1.00 93.06 112 ASN A N 1
ATOM 868 C CA . ASN A 1 112 ? -6.963 -12.245 -4.231 1.00 93.06 112 ASN A CA 1
ATOM 869 C C . ASN A 1 112 ? -5.829 -11.699 -5.094 1.00 93.06 112 ASN A C 1
ATOM 871 O O . ASN A 1 112 ? -5.614 -10.488 -5.189 1.00 93.06 112 ASN A O 1
ATOM 875 N N . ILE A 1 113 ? -5.081 -12.602 -5.710 1.00 92.19 113 ILE A N 1
ATOM 876 C CA . ILE A 1 113 ? -3.936 -12.267 -6.556 1.00 92.19 113 ILE A CA 1
ATOM 877 C C . ILE A 1 113 ? -4.445 -11.906 -7.959 1.00 92.19 113 ILE A C 1
ATOM 879 O O . ILE A 1 113 ? -5.359 -12.549 -8.466 1.00 92.19 113 ILE A O 1
ATOM 883 N N . GLY A 1 114 ? -3.876 -10.879 -8.595 1.00 86.94 114 GLY A N 1
ATOM 884 C CA . GLY A 1 114 ? -4.243 -10.495 -9.963 1.00 86.94 114 GLY A CA 1
ATOM 885 C C . GLY A 1 114 ? -5.580 -9.754 -10.071 1.00 86.94 114 GLY A C 1
ATOM 886 O O . GLY A 1 114 ? -6.312 -9.940 -11.038 1.00 86.94 114 GLY A O 1
ATOM 887 N N . SER A 1 115 ? -5.916 -8.922 -9.080 1.00 85.81 115 SER A N 1
ATOM 888 C CA . SER A 1 115 ? -7.190 -8.180 -9.051 1.00 85.81 115 SER A CA 1
ATOM 889 C C . SER A 1 115 ? -7.296 -7.089 -10.126 1.00 85.81 115 SER A C 1
ATOM 891 O O . SER A 1 115 ? -8.395 -6.752 -10.557 1.00 85.81 115 SER A O 1
ATOM 893 N N . ILE A 1 116 ? -6.161 -6.534 -10.560 1.00 88.69 116 ILE A N 1
ATOM 894 C CA . ILE A 1 116 ? -6.067 -5.506 -11.603 1.00 88.69 116 ILE A CA 1
ATOM 895 C C . ILE A 1 116 ? -5.320 -6.107 -12.791 1.00 88.69 116 ILE A C 1
ATOM 897 O O . ILE A 1 116 ? -4.169 -6.518 -12.648 1.00 88.69 116 ILE A O 1
ATOM 901 N N . THR A 1 117 ? -5.960 -6.128 -13.960 1.00 83.88 117 THR A N 1
ATOM 902 C CA . THR A 1 117 ? -5.396 -6.694 -15.198 1.00 83.88 117 THR A CA 1
ATOM 903 C C . THR A 1 117 ? -4.464 -5.740 -15.938 1.00 83.88 117 THR A C 1
ATOM 905 O O . THR A 1 117 ? -3.654 -6.184 -16.743 1.00 83.88 117 THR A O 1
ATOM 908 N N . THR A 1 118 ? -4.574 -4.434 -15.688 1.00 87.31 118 THR A N 1
ATOM 909 C CA . THR A 1 118 ? -3.749 -3.397 -16.328 1.00 87.31 118 THR A CA 1
ATOM 910 C C . THR A 1 118 ? -2.391 -3.198 -15.658 1.00 87.31 118 THR A C 1
ATOM 912 O O . THR A 1 118 ? -1.546 -2.512 -16.220 1.00 87.31 118 THR A O 1
ATOM 915 N N . ALA A 1 119 ? -2.201 -3.736 -14.453 1.00 87.56 119 ALA A N 1
ATOM 916 C CA . ALA A 1 119 ? -0.961 -3.630 -13.693 1.00 87.56 119 ALA A CA 1
ATOM 917 C C . ALA A 1 119 ? -0.099 -4.883 -13.904 1.00 87.56 119 ALA A C 1
ATOM 919 O O . ALA A 1 119 ? -0.636 -5.988 -14.011 1.00 87.56 119 ALA A O 1
ATOM 920 N N . ASP A 1 120 ? 1.226 -4.722 -13.909 1.00 90.75 120 ASP A N 1
ATOM 921 C CA . ASP A 1 120 ? 2.180 -5.826 -14.099 1.00 90.75 120 ASP A CA 1
ATOM 922 C C . ASP A 1 120 ? 2.128 -6.829 -12.938 1.00 90.75 120 ASP A C 1
ATOM 924 O O . ASP A 1 120 ? 2.352 -8.029 -13.113 1.00 90.75 120 ASP A O 1
ATOM 928 N N . GLY A 1 121 ? 1.803 -6.328 -11.745 1.00 91.81 121 GLY A N 1
ATOM 929 C CA . GLY A 1 121 ? 1.483 -7.108 -10.558 1.00 91.81 121 GLY A CA 1
ATOM 930 C C . GLY A 1 121 ? 0.339 -6.453 -9.796 1.00 91.81 121 GLY A C 1
ATOM 931 O O . GLY A 1 121 ? 0.243 -5.232 -9.717 1.00 91.81 121 GLY A O 1
ATOM 932 N N . SER A 1 122 ? -0.556 -7.254 -9.229 1.00 94.62 122 SER A N 1
ATOM 933 C CA . SER A 1 122 ? -1.643 -6.731 -8.409 1.00 94.62 122 SER A CA 1
ATOM 934 C C . SER A 1 122 ? -2.113 -7.751 -7.388 1.00 94.62 122 SER A C 1
ATOM 936 O O . SER A 1 122 ? -2.022 -8.963 -7.607 1.00 94.62 122 SER A O 1
ATOM 938 N N . ALA A 1 123 ? -2.624 -7.259 -6.266 1.00 95.56 123 ALA A N 1
ATOM 939 C CA . ALA A 1 123 ? -3.258 -8.075 -5.244 1.00 95.56 123 ALA A CA 1
ATOM 940 C C . ALA A 1 123 ? -4.278 -7.254 -4.449 1.00 95.56 123 ALA A C 1
ATOM 942 O O . ALA A 1 123 ? -4.052 -6.083 -4.154 1.00 95.56 123 ALA A O 1
ATOM 943 N N . LEU A 1 124 ? -5.383 -7.887 -4.070 1.00 94.88 124 LEU A N 1
ATOM 944 C CA . LEU A 1 124 ? -6.373 -7.360 -3.139 1.00 94.88 124 LEU A CA 1
ATOM 945 C C . LEU A 1 124 ? -6.340 -8.220 -1.881 1.00 94.88 124 LEU A C 1
ATOM 947 O O . LEU A 1 124 ? -6.575 -9.426 -1.940 1.00 94.88 124 LEU A O 1
ATOM 951 N N . VAL A 1 125 ? -6.066 -7.606 -0.740 1.00 94.81 125 VAL A N 1
ATOM 952 C CA . VAL A 1 125 ? -6.026 -8.286 0.553 1.00 94.81 125 VAL A CA 1
ATOM 953 C C . VAL A 1 125 ? -7.129 -7.743 1.432 1.00 94.81 125 VAL A C 1
ATOM 955 O O . VAL A 1 125 ? -7.271 -6.535 1.608 1.00 94.81 125 VAL A O 1
ATOM 958 N N . LYS A 1 126 ? -7.894 -8.654 2.022 1.00 94.56 126 LYS A N 1
ATOM 959 C CA . LYS A 1 126 ? -8.913 -8.333 3.009 1.00 94.56 126 LYS A CA 1
ATOM 960 C C . LYS A 1 126 ? -8.605 -9.058 4.311 1.00 94.56 126 LYS A C 1
ATOM 962 O O . LYS A 1 126 ? -8.623 -10.288 4.374 1.00 94.56 126 LYS A O 1
ATOM 967 N N . LEU A 1 127 ? -8.310 -8.273 5.340 1.00 92.56 127 LEU A N 1
ATOM 968 C CA . LEU A 1 127 ? -8.031 -8.693 6.708 1.00 92.56 127 LEU A CA 1
ATOM 969 C C . LEU A 1 127 ? -9.243 -8.350 7.588 1.00 92.56 127 LEU A C 1
ATOM 971 O O . LEU A 1 127 ? -9.336 -7.266 8.171 1.00 92.56 127 LEU A O 1
ATOM 975 N N . GLY A 1 128 ? -10.185 -9.287 7.703 1.00 90.94 128 GLY A N 1
ATOM 976 C CA . GLY A 1 128 ? -11.489 -9.018 8.312 1.00 90.94 128 GLY A CA 1
ATOM 977 C C . GLY A 1 128 ? -12.244 -7.943 7.528 1.00 90.94 128 GLY A C 1
ATOM 978 O O . GLY A 1 128 ? -12.686 -8.210 6.413 1.00 90.94 128 GLY A O 1
ATOM 979 N N . ASN A 1 129 ? -12.371 -6.742 8.098 1.00 90.56 129 ASN A N 1
ATOM 980 C CA . ASN A 1 129 ? -13.007 -5.600 7.434 1.00 90.56 129 ASN A CA 1
ATOM 981 C C . ASN A 1 129 ? -11.994 -4.697 6.714 1.00 90.56 129 ASN A C 1
ATOM 983 O O . ASN A 1 129 ? -12.337 -4.079 5.714 1.00 90.56 129 ASN A O 1
ATOM 987 N N . THR A 1 130 ? -10.730 -4.678 7.150 1.00 93.50 130 THR A N 1
ATOM 988 C CA . THR A 1 130 ? -9.694 -3.866 6.502 1.00 93.50 130 THR A CA 1
ATOM 989 C C . THR A 1 130 ? -9.404 -4.424 5.114 1.00 93.50 130 THR A C 1
ATOM 991 O O . THR A 1 130 ? -9.016 -5.587 4.988 1.00 93.50 130 THR A O 1
ATOM 994 N N . THR A 1 131 ? -9.569 -3.608 4.078 1.00 94.69 131 THR A N 1
ATOM 995 C CA . THR A 1 131 ? -9.360 -4.020 2.685 1.00 94.69 131 THR A CA 1
ATOM 996 C C . THR A 1 131 ? -8.338 -3.102 2.033 1.00 94.69 131 THR A C 1
ATOM 998 O O . THR A 1 131 ? -8.494 -1.885 2.071 1.00 94.69 131 THR A O 1
ATOM 1001 N N . VAL A 1 132 ? -7.300 -3.680 1.431 1.00 95.50 132 VAL A N 1
ATOM 1002 C CA . VAL A 1 132 ? -6.196 -2.960 0.787 1.00 95.50 132 VAL A CA 1
ATOM 1003 C C . VAL A 1 132 ? -5.944 -3.558 -0.588 1.00 95.50 132 VAL A C 1
ATOM 1005 O O . VAL A 1 132 ? -5.907 -4.779 -0.744 1.00 95.50 132 VAL A O 1
ATOM 1008 N N . ILE A 1 133 ? -5.749 -2.699 -1.581 1.00 95.50 133 ILE A N 1
ATOM 1009 C CA . ILE A 1 133 ? -5.344 -3.087 -2.926 1.00 95.50 133 ILE A CA 1
ATOM 1010 C C . ILE A 1 133 ? -3.926 -2.591 -3.194 1.00 95.50 133 ILE A C 1
ATOM 1012 O O . ILE A 1 133 ? -3.579 -1.467 -2.846 1.00 95.50 133 ILE A O 1
ATOM 1016 N N . CYS A 1 134 ? -3.099 -3.437 -3.796 1.00 95.75 134 CYS A N 1
ATOM 1017 C CA . CYS A 1 134 ? -1.770 -3.078 -4.265 1.00 95.75 134 CYS A CA 1
ATOM 1018 C C . CYS A 1 134 ? -1.700 -3.285 -5.777 1.00 95.75 134 CYS A C 1
ATOM 1020 O O . CYS A 1 134 ? -2.102 -4.338 -6.284 1.00 95.75 134 CYS A O 1
ATOM 1022 N N . GLY A 1 135 ? -1.201 -2.272 -6.479 1.00 95.31 135 GLY A N 1
ATOM 1023 C CA . GLY A 1 135 ? -0.852 -2.314 -7.890 1.00 95.31 135 GLY A CA 1
ATOM 1024 C C . GLY A 1 135 ? 0.632 -2.018 -8.061 1.00 95.31 135 GLY A C 1
ATOM 1025 O O . GLY A 1 135 ? 1.172 -1.120 -7.425 1.00 95.31 135 GLY A O 1
ATOM 1026 N N . ILE A 1 136 ? 1.289 -2.793 -8.914 1.00 94.81 136 ILE A N 1
ATOM 1027 C CA . ILE A 1 136 ? 2.690 -2.611 -9.272 1.00 94.81 136 ILE A CA 1
ATOM 1028 C C . ILE A 1 136 ? 2.749 -2.272 -10.747 1.00 94.81 136 ILE A C 1
ATOM 1030 O O . ILE A 1 136 ? 2.222 -3.012 -11.584 1.00 94.81 136 ILE A O 1
ATOM 1034 N N . LYS A 1 137 ? 3.409 -1.159 -11.042 1.00 93.19 137 LYS A N 1
ATOM 1035 C CA . LYS A 1 137 ? 3.675 -0.703 -12.395 1.00 93.19 137 LYS A CA 1
ATOM 1036 C C . LYS A 1 137 ? 5.175 -0.588 -12.601 1.00 93.19 137 LYS A C 1
ATOM 1038 O O . LYS A 1 137 ? 5.861 0.080 -11.828 1.00 93.19 137 LYS A O 1
ATOM 1043 N N . ALA A 1 138 ? 5.674 -1.246 -13.636 1.00 92.31 138 ALA A N 1
ATOM 1044 C CA . ALA A 1 138 ? 7.075 -1.206 -14.000 1.00 92.31 138 ALA A CA 1
ATOM 1045 C C . ALA A 1 138 ? 7.301 -0.182 -15.120 1.00 92.31 138 ALA A C 1
ATOM 1047 O O . ALA A 1 138 ? 6.660 -0.233 -16.170 1.00 92.31 138 ALA A O 1
ATOM 1048 N N . GLU A 1 139 ? 8.232 0.745 -14.912 1.00 90.88 139 GLU A N 1
ATOM 1049 C CA . GLU A 1 139 ? 8.640 1.736 -15.908 1.00 90.88 139 GLU A CA 1
ATOM 1050 C C . GLU A 1 139 ? 10.164 1.739 -16.074 1.00 90.88 139 GLU A C 1
ATOM 1052 O O . GLU A 1 139 ? 10.909 1.280 -15.207 1.00 90.88 139 GLU A O 1
ATOM 1057 N N . PHE A 1 140 ? 10.638 2.250 -17.209 1.00 90.69 140 PHE A N 1
ATOM 1058 C CA . PHE A 1 140 ? 12.065 2.430 -17.457 1.00 90.69 140 PHE A CA 1
ATOM 1059 C C . PHE A 1 140 ? 12.482 3.832 -17.027 1.00 90.69 140 PHE A C 1
ATOM 1061 O O . PHE A 1 140 ? 11.916 4.815 -17.506 1.00 90.69 140 PHE A O 1
ATOM 1068 N N . ALA A 1 141 ? 13.510 3.932 -16.191 1.00 90.44 141 ALA A N 1
ATOM 1069 C CA . ALA A 1 141 ? 14.124 5.210 -15.858 1.00 90.44 141 ALA A CA 1
ATOM 1070 C C . ALA A 1 141 ? 15.649 5.099 -15.817 1.00 90.44 141 ALA A C 1
ATOM 1072 O O . ALA A 1 141 ? 16.222 4.006 -15.821 1.00 90.44 141 ALA A O 1
ATOM 1073 N N . ALA A 1 142 ? 16.311 6.252 -15.779 1.00 88.81 142 ALA A N 1
ATOM 1074 C CA . ALA A 1 142 ? 17.736 6.296 -15.498 1.00 88.81 142 ALA A CA 1
ATOM 1075 C C . ALA A 1 142 ? 17.977 5.893 -14.030 1.00 88.81 142 ALA A C 1
ATOM 1077 O O . ALA A 1 142 ? 17.249 6.367 -13.149 1.00 88.81 142 ALA A O 1
ATOM 1078 N N . PRO A 1 143 ? 18.969 5.029 -13.747 1.00 89.38 143 PRO A N 1
ATOM 1079 C CA . PRO A 1 143 ? 19.313 4.689 -12.375 1.00 89.38 143 PRO A CA 1
ATOM 1080 C C . PRO A 1 143 ? 19.859 5.922 -11.629 1.00 89.38 143 PRO A C 1
ATOM 1082 O O . PRO A 1 143 ? 20.388 6.848 -12.254 1.00 89.38 143 PRO A O 1
ATOM 1085 N N . PRO A 1 144 ? 19.749 5.954 -10.291 1.00 86.06 144 PRO A N 1
ATOM 1086 C CA . PRO A 1 144 ? 20.297 7.036 -9.485 1.00 86.06 144 PRO A CA 1
ATOM 1087 C C . PRO A 1 144 ? 21.827 7.092 -9.593 1.00 86.06 144 PRO A C 1
ATOM 1089 O O . PRO A 1 144 ? 22.496 6.063 -9.692 1.00 86.06 144 PRO A O 1
ATOM 1092 N N . ILE A 1 145 ? 22.383 8.305 -9.509 1.00 85.81 145 ILE A N 1
ATOM 1093 C CA . ILE A 1 145 ? 23.830 8.569 -9.642 1.00 85.81 145 ILE A CA 1
ATOM 1094 C C . ILE A 1 145 ? 24.636 7.796 -8.586 1.00 85.81 145 ILE A C 1
ATOM 1096 O O . ILE A 1 145 ? 25.728 7.313 -8.870 1.00 85.81 145 ILE A O 1
ATOM 1100 N N . ASP A 1 146 ? 24.070 7.621 -7.389 1.00 85.19 146 ASP A N 1
ATOM 1101 C CA . ASP A 1 146 ? 24.725 6.924 -6.280 1.00 85.19 146 ASP A CA 1
ATOM 1102 C C . ASP A 1 146 ? 24.844 5.404 -6.501 1.00 85.19 146 ASP A C 1
ATOM 1104 O O . ASP A 1 146 ? 25.697 4.753 -5.899 1.00 85.19 146 ASP A O 1
ATOM 1108 N N . SER A 1 147 ? 23.987 4.810 -7.343 1.00 83.62 147 SER A N 1
ATOM 1109 C CA . SER A 1 147 ? 23.996 3.366 -7.616 1.00 83.62 147 SER A CA 1
ATOM 1110 C C . SER A 1 147 ? 23.525 3.046 -9.036 1.00 83.62 147 SER A C 1
ATOM 1112 O O . SER A 1 147 ? 22.403 2.605 -9.275 1.00 83.62 147 SER A O 1
ATOM 1114 N N . SER A 1 148 ? 24.437 3.208 -9.994 1.00 82.75 148 SER A N 1
ATOM 1115 C CA . SER A 1 148 ? 24.171 3.016 -11.424 1.00 82.75 148 SER A CA 1
ATOM 1116 C C . SER A 1 148 ? 23.893 1.570 -11.860 1.00 82.75 148 SER A C 1
ATOM 1118 O O . SER A 1 148 ? 23.368 1.354 -12.952 1.00 82.75 148 SER A O 1
ATOM 1120 N N . ASN A 1 149 ? 24.234 0.584 -11.024 1.00 85.56 149 ASN A N 1
ATOM 1121 C CA . ASN A 1 149 ? 24.045 -0.847 -11.293 1.00 85.56 149 ASN A CA 1
ATOM 1122 C C . ASN A 1 149 ? 22.694 -1.383 -10.764 1.00 85.56 149 ASN A C 1
ATOM 1124 O O . ASN A 1 149 ? 22.374 -2.547 -10.972 1.00 85.56 149 ASN A O 1
ATOM 1128 N N . LYS A 1 150 ? 21.872 -0.565 -10.092 1.00 88.25 150 LYS A N 1
ATOM 1129 C CA . LYS A 1 150 ? 20.661 -1.047 -9.410 1.00 88.25 150 LYS A CA 1
ATOM 1130 C C . LYS A 1 150 ? 19.406 -0.313 -9.868 1.00 88.25 150 LYS A C 1
ATOM 1132 O O . LYS A 1 150 ? 19.395 0.909 -9.990 1.00 88.25 150 LYS A O 1
ATOM 1137 N N . GLY A 1 151 ? 18.329 -1.069 -10.065 1.00 88.19 151 GLY A N 1
ATOM 1138 C CA . GLY A 1 151 ? 16.977 -0.519 -10.109 1.00 88.19 151 GLY A CA 1
ATOM 1139 C C . GLY A 1 151 ? 16.496 -0.097 -8.719 1.00 88.19 151 GLY A C 1
ATOM 1140 O O . GLY A 1 151 ? 17.126 -0.387 -7.698 1.00 88.19 151 GLY A O 1
ATOM 1141 N N . TYR A 1 152 ? 15.352 0.576 -8.662 1.00 89.69 152 TYR A N 1
ATOM 1142 C CA . TYR A 1 152 ? 14.755 0.991 -7.395 1.00 89.69 152 TYR A CA 1
ATOM 1143 C C . TYR A 1 152 ? 13.243 0.783 -7.384 1.00 89.69 152 TYR A C 1
ATOM 1145 O O . TYR A 1 152 ? 12.585 0.671 -8.418 1.00 89.69 152 TYR A O 1
ATOM 1153 N N . ILE A 1 153 ? 12.707 0.678 -6.172 1.00 91.62 153 ILE A N 1
ATOM 1154 C CA . ILE A 1 153 ? 11.293 0.432 -5.911 1.00 91.62 153 ILE A CA 1
ATOM 1155 C C . ILE A 1 153 ? 10.790 1.609 -5.093 1.00 91.62 153 ILE A C 1
ATOM 1157 O O . ILE A 1 153 ? 11.402 1.961 -4.085 1.00 91.62 153 ILE A O 1
ATOM 1161 N N . VAL A 1 154 ? 9.685 2.206 -5.523 1.00 93.19 154 VAL A N 1
ATOM 1162 C CA . VAL A 1 154 ? 9.050 3.331 -4.837 1.00 93.19 154 VAL A CA 1
ATOM 1163 C C . VAL A 1 154 ? 7.684 2.870 -4.336 1.00 93.19 154 VAL A C 1
ATOM 1165 O O . VAL A 1 154 ? 6.745 2.794 -5.130 1.00 93.19 154 VAL A O 1
ATOM 1168 N N . PRO A 1 155 ? 7.557 2.507 -3.048 1.00 94.44 155 PRO A N 1
ATOM 1169 C CA . PRO A 1 155 ? 6.261 2.240 -2.448 1.00 94.44 155 PRO A CA 1
ATOM 1170 C C . PRO A 1 155 ? 5.556 3.547 -2.079 1.00 94.44 155 PRO A C 1
ATOM 1172 O O . PRO A 1 155 ? 6.131 4.402 -1.407 1.00 94.44 155 PRO A O 1
ATOM 1175 N N . ASN A 1 156 ? 4.291 3.668 -2.464 1.00 94.94 156 ASN A N 1
ATOM 1176 C CA . ASN A 1 156 ? 3.407 4.741 -2.036 1.00 94.94 156 ASN A CA 1
ATOM 1177 C C . ASN A 1 156 ? 2.150 4.144 -1.393 1.00 94.94 156 ASN A C 1
ATOM 1179 O O . ASN A 1 156 ? 1.517 3.259 -1.966 1.00 94.94 156 ASN A O 1
ATOM 1183 N N . VAL A 1 157 ? 1.799 4.603 -0.192 1.00 94.75 157 VAL A N 1
ATOM 1184 C CA . VAL A 1 157 ? 0.578 4.200 0.515 1.00 94.75 157 VAL A CA 1
ATOM 1185 C C . VAL A 1 157 ? -0.374 5.378 0.579 1.00 94.75 157 VAL A C 1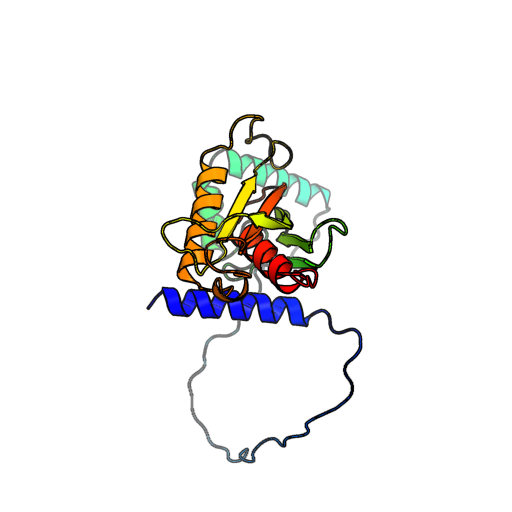
ATOM 1187 O O . VAL A 1 157 ? -0.095 6.371 1.248 1.00 94.75 157 VAL A O 1
ATOM 1190 N N . ASP A 1 158 ? -1.546 5.211 -0.020 1.00 92.62 158 ASP A N 1
ATOM 1191 C CA . ASP A 1 158 ? -2.606 6.205 -0.003 1.00 92.62 158 ASP A CA 1
ATOM 1192 C C . ASP A 1 158 ? -3.778 5.759 0.874 1.00 92.62 158 ASP A C 1
ATOM 1194 O O . ASP A 1 158 ? -4.294 4.636 0.796 1.00 92.62 158 ASP A O 1
ATOM 1198 N N . LEU A 1 159 ? -4.230 6.695 1.708 1.00 92.25 159 LEU A N 1
ATOM 1199 C CA . LEU A 1 159 ? -5.406 6.557 2.563 1.00 92.25 159 LEU A CA 1
ATOM 1200 C C . LEU A 1 159 ? -6.491 7.528 2.083 1.00 92.25 159 LEU A C 1
ATOM 1202 O O . LEU A 1 159 ? -6.633 8.617 2.645 1.00 92.25 159 LEU A O 1
ATOM 1206 N N . PRO A 1 160 ? -7.249 7.173 1.027 1.00 91.06 160 PRO A N 1
ATOM 1207 C CA . PRO A 1 160 ? -8.326 8.024 0.545 1.00 91.06 160 PRO A CA 1
ATOM 1208 C C . PRO A 1 160 ? -9.439 8.190 1.599 1.00 91.06 160 PRO A C 1
ATOM 1210 O O . PRO A 1 160 ? -9.616 7.337 2.473 1.00 91.06 160 PRO A O 1
ATOM 1213 N N . PRO A 1 161 ? -10.281 9.238 1.486 1.00 90.06 161 PRO A N 1
ATOM 1214 C CA . PRO A 1 161 ? -11.459 9.426 2.346 1.00 90.06 161 PRO A CA 1
ATOM 1215 C C . PRO A 1 161 ? -12.490 8.288 2.238 1.00 90.06 161 PRO A C 1
ATOM 1217 O O . PRO A 1 161 ? -13.418 8.221 3.039 1.00 90.06 161 PRO A O 1
ATOM 1220 N N . LEU A 1 162 ? -12.325 7.389 1.260 1.00 89.06 162 LEU A N 1
ATOM 1221 C CA . LEU A 1 162 ? -13.110 6.167 1.115 1.00 89.06 162 LEU A CA 1
ATOM 1222 C C . LEU A 1 162 ? -12.921 5.215 2.308 1.00 89.06 162 LEU A C 1
ATOM 1224 O O . LEU A 1 162 ? -13.881 4.575 2.722 1.00 89.06 162 LEU A O 1
ATOM 1228 N N . CYS A 1 163 ? -11.716 5.162 2.884 1.00 88.12 163 CYS A N 1
ATOM 1229 C CA . CYS A 1 163 ? -11.371 4.204 3.935 1.00 88.12 163 CYS A CA 1
ATOM 1230 C C . CYS A 1 163 ? -12.101 4.467 5.245 1.00 88.12 163 CYS A C 1
ATOM 1232 O O . CYS A 1 163 ? -12.478 3.544 5.959 1.00 88.12 163 CYS A O 1
ATOM 1234 N N . SER A 1 164 ? -12.192 5.743 5.621 1.00 88.88 164 SER A N 1
ATOM 1235 C CA . SER A 1 164 ? -12.881 6.187 6.825 1.00 88.88 164 SER A CA 1
ATOM 1236 C C . SER A 1 164 ? -13.121 7.693 6.772 1.00 88.88 164 SER A C 1
ATOM 1238 O O . SER A 1 164 ? -12.344 8.442 6.179 1.00 88.88 164 SER A O 1
ATOM 1240 N N . SER A 1 165 ? -14.134 8.160 7.501 1.00 86.69 165 SER A N 1
ATOM 1241 C CA . SER A 1 165 ? -14.445 9.590 7.648 1.00 86.69 165 SER A CA 1
ATOM 1242 C C . SER A 1 165 ? -13.361 10.406 8.369 1.00 86.69 165 SER A C 1
ATOM 1244 O O . SER A 1 165 ? -13.469 11.631 8.450 1.00 86.69 165 SER A O 1
ATOM 1246 N N . ARG A 1 166 ? -12.322 9.746 8.901 1.00 86.75 166 ARG A N 1
ATOM 1247 C CA . ARG A 1 166 ? -11.165 10.395 9.533 1.00 86.75 166 ARG A CA 1
ATOM 1248 C C . ARG A 1 166 ? -10.208 10.976 8.502 1.00 86.75 166 ARG A C 1
ATOM 1250 O O . ARG A 1 166 ? -9.546 11.970 8.787 1.00 86.75 166 ARG A O 1
ATOM 1257 N N . PHE A 1 167 ? -10.146 10.371 7.318 1.00 87.69 167 PHE A N 1
ATOM 1258 C CA . PHE A 1 167 ? -9.254 10.815 6.261 1.00 87.69 167 PHE A CA 1
ATOM 1259 C C . PHE A 1 167 ? -9.914 11.941 5.474 1.00 87.69 167 PHE A C 1
ATOM 1261 O O . PHE A 1 167 ? -11.056 11.836 5.020 1.00 87.69 167 PHE A O 1
ATOM 1268 N N . ARG A 1 168 ? -9.197 13.056 5.345 1.00 85.88 168 ARG A N 1
ATOM 1269 C CA . ARG A 1 168 ? -9.625 14.200 4.541 1.00 85.88 168 ARG A CA 1
ATOM 1270 C C . ARG A 1 168 ? -8.957 14.129 3.169 1.00 85.88 168 ARG A C 1
ATOM 1272 O O . ARG A 1 168 ? -7.786 13.765 3.103 1.00 85.88 168 ARG A O 1
ATOM 1279 N N . PRO A 1 169 ? -9.668 14.483 2.084 1.00 85.88 169 PRO A N 1
ATOM 1280 C CA . PRO A 1 169 ? -9.038 14.646 0.782 1.00 85.88 169 PRO A CA 1
ATOM 1281 C C . PRO A 1 169 ? -8.024 15.792 0.853 1.00 85.88 169 PRO A C 1
ATOM 1283 O O . PRO A 1 169 ? -8.328 16.862 1.382 1.00 85.88 169 PRO A O 1
ATOM 1286 N N . GLY A 1 170 ? -6.822 15.559 0.342 1.00 86.94 170 GLY A N 1
ATOM 1287 C CA . GLY A 1 170 ? -5.714 16.498 0.452 1.00 86.94 170 GLY A CA 1
ATOM 1288 C C . GLY A 1 170 ? -4.367 15.786 0.332 1.00 86.94 170 GLY A C 1
ATOM 1289 O O . GLY A 1 170 ? -4.332 14.638 -0.116 1.00 86.94 170 GLY A O 1
ATOM 1290 N N . PRO A 1 171 ? -3.263 16.449 0.718 1.00 86.50 171 PRO A N 1
ATOM 1291 C CA . PRO A 1 171 ? -1.971 15.781 0.814 1.00 86.50 171 PRO A CA 1
ATOM 1292 C C . PRO A 1 171 ? -2.054 14.580 1.772 1.00 86.50 171 PRO A C 1
ATOM 1294 O O . PRO A 1 171 ? -2.872 14.598 2.701 1.00 86.50 171 PRO A O 1
ATOM 1297 N N . PRO A 1 172 ? -1.219 13.544 1.574 1.00 86.94 172 PRO A N 1
ATOM 1298 C CA . PRO A 1 172 ? -1.248 12.356 2.415 1.00 86.94 172 PRO A CA 1
ATOM 1299 C C . PRO A 1 172 ? -0.989 12.747 3.870 1.00 86.94 172 PRO A C 1
ATOM 1301 O O . PRO A 1 172 ? -0.027 13.459 4.168 1.00 86.94 172 PRO A O 1
ATOM 1304 N N . GLY A 1 173 ? -1.870 12.303 4.768 1.00 89.31 173 GLY A N 1
ATOM 1305 C CA . GLY A 1 173 ? -1.730 12.538 6.203 1.00 89.31 173 GLY A CA 1
ATOM 1306 C C . GLY A 1 173 ? -0.542 11.784 6.804 1.00 89.31 173 GLY A C 1
ATOM 1307 O O . GLY A 1 173 ? 0.049 10.913 6.167 1.00 89.31 173 GLY A O 1
ATOM 1308 N N . GLU A 1 174 ? -0.230 12.083 8.064 1.00 91.31 174 GLU A N 1
ATOM 1309 C CA . GLU A 1 174 ? 0.912 11.499 8.783 1.00 91.31 174 GLU A CA 1
ATOM 1310 C C . GLU A 1 174 ? 0.897 9.960 8.778 1.00 91.31 174 GLU A C 1
ATOM 1312 O O . GLU A 1 174 ? 1.925 9.342 8.523 1.00 91.31 174 GLU A O 1
ATOM 1317 N N . GLU A 1 175 ? -0.270 9.328 8.959 1.00 90.56 175 GLU A N 1
ATOM 1318 C CA . GLU A 1 175 ? -0.391 7.860 8.929 1.00 90.56 175 GLU A CA 1
ATOM 1319 C C . GLU A 1 175 ? -0.001 7.255 7.568 1.00 90.56 175 GLU A C 1
ATOM 1321 O O . GLU A 1 175 ? 0.671 6.225 7.523 1.00 90.56 175 GLU A O 1
ATOM 1326 N N . ALA A 1 176 ? -0.394 7.893 6.460 1.00 92.06 176 ALA A N 1
ATOM 1327 C CA . ALA A 1 176 ? -0.078 7.434 5.104 1.00 92.06 176 ALA A CA 1
ATOM 1328 C C . ALA A 1 176 ? 1.418 7.598 4.796 1.00 92.06 176 ALA A C 1
ATOM 1330 O O . ALA A 1 176 ? 2.058 6.689 4.262 1.00 92.06 176 ALA A O 1
ATOM 1331 N N . GLN A 1 177 ? 1.995 8.734 5.199 1.00 93.25 177 GLN A N 1
ATOM 1332 C CA . GLN A 1 177 ? 3.423 9.011 5.036 1.00 93.25 177 GLN A CA 1
ATOM 1333 C C . GLN A 1 177 ? 4.280 8.057 5.877 1.00 93.25 177 GLN A C 1
ATOM 1335 O O . GLN A 1 177 ? 5.226 7.462 5.363 1.00 93.25 177 GLN A O 1
ATOM 1340 N N . ALA A 1 178 ? 3.910 7.840 7.143 1.00 94.31 178 ALA A N 1
ATOM 1341 C CA . ALA A 1 178 ? 4.595 6.903 8.026 1.00 94.31 178 ALA A CA 1
ATOM 1342 C C . ALA A 1 178 ? 4.511 5.462 7.503 1.00 94.31 178 ALA A C 1
ATOM 1344 O O . ALA A 1 178 ? 5.505 4.739 7.539 1.00 94.31 178 ALA A O 1
ATOM 1345 N N . ALA A 1 179 ? 3.353 5.046 6.974 1.00 93.62 179 ALA A N 1
ATOM 1346 C CA . ALA A 1 179 ? 3.194 3.729 6.364 1.00 93.62 179 ALA A CA 1
ATOM 1347 C C . ALA A 1 179 ? 4.059 3.565 5.106 1.00 93.62 179 ALA A C 1
ATOM 1349 O O . ALA A 1 179 ? 4.709 2.533 4.950 1.00 93.62 179 ALA A O 1
ATOM 1350 N N . SER A 1 180 ? 4.110 4.580 4.242 1.00 95.00 180 SER A N 1
ATOM 1351 C CA . SER A 1 180 ? 4.937 4.566 3.028 1.00 95.00 180 SER A CA 1
ATOM 1352 C C . SER A 1 180 ? 6.423 4.450 3.364 1.00 95.00 180 SER A C 1
ATOM 1354 O O . SER A 1 180 ? 7.106 3.574 2.833 1.00 95.00 180 SER A O 1
ATOM 1356 N N . GLN A 1 181 ? 6.906 5.259 4.314 1.00 94.38 181 GLN A N 1
ATOM 1357 C CA . GLN A 1 181 ? 8.299 5.206 4.760 1.00 94.38 181 GLN A CA 1
ATOM 1358 C C . GLN A 1 181 ? 8.632 3.866 5.420 1.00 94.38 181 GLN A C 1
ATOM 1360 O O . GLN A 1 181 ? 9.656 3.264 5.115 1.00 94.38 181 GLN A O 1
ATOM 1365 N N . PHE A 1 182 ? 7.741 3.358 6.275 1.00 94.19 182 PHE A N 1
ATOM 1366 C CA . PHE A 1 182 ? 7.928 2.062 6.919 1.00 94.19 182 PHE A CA 1
ATOM 1367 C C . PHE A 1 182 ? 8.068 0.934 5.891 1.00 94.19 182 PHE A C 1
ATOM 1369 O O . PHE A 1 182 ? 8.945 0.082 6.019 1.00 94.19 182 PHE A O 1
ATOM 1376 N N . ILE A 1 183 ? 7.231 0.926 4.852 1.00 93.50 183 ILE A N 1
ATOM 1377 C CA . ILE A 1 183 ? 7.317 -0.076 3.786 1.00 93.50 183 ILE A CA 1
ATOM 1378 C C . ILE A 1 183 ? 8.611 0.096 2.984 1.00 93.50 183 ILE A C 1
ATOM 1380 O O . ILE A 1 183 ? 9.267 -0.906 2.703 1.00 93.50 183 ILE A O 1
ATOM 1384 N N . ALA A 1 184 ? 9.021 1.327 2.664 1.00 92.88 184 ALA A N 1
ATOM 1385 C CA . ALA A 1 184 ? 10.294 1.594 1.992 1.00 92.88 184 ALA A CA 1
ATOM 1386 C C . ALA A 1 184 ? 11.485 1.035 2.788 1.00 92.88 184 ALA A C 1
ATOM 1388 O O . ALA A 1 184 ? 12.297 0.285 2.242 1.00 92.88 184 ALA A O 1
ATOM 1389 N N . ASP A 1 185 ? 11.525 1.295 4.096 1.00 92.62 185 ASP A N 1
ATOM 1390 C CA . ASP A 1 185 ? 12.564 0.778 4.986 1.00 92.62 185 ASP A CA 1
ATOM 1391 C C . ASP A 1 185 ? 12.545 -0.757 5.032 1.00 92.62 185 ASP A C 1
ATOM 1393 O O . ASP A 1 185 ? 13.594 -1.404 5.046 1.00 92.62 185 ASP A O 1
ATOM 1397 N N . VAL A 1 186 ? 11.364 -1.379 5.045 1.00 91.56 186 VAL A N 1
ATOM 1398 C CA . VAL A 1 186 ? 11.244 -2.843 5.039 1.00 91.56 186 VAL A CA 1
ATOM 1399 C C . VAL A 1 186 ? 11.739 -3.436 3.720 1.00 91.56 186 VAL A C 1
ATOM 1401 O O . VAL A 1 186 ? 12.435 -4.453 3.749 1.00 91.56 186 VAL A O 1
ATOM 1404 N N . ILE A 1 187 ? 11.435 -2.825 2.573 1.00 90.25 187 ILE A N 1
ATOM 1405 C CA . ILE A 1 187 ? 11.936 -3.277 1.266 1.00 90.25 187 ILE A CA 1
ATOM 1406 C C . ILE A 1 187 ? 13.467 -3.186 1.229 1.00 90.25 187 ILE A C 1
ATOM 1408 O O . ILE A 1 187 ? 14.121 -4.161 0.851 1.00 90.25 187 ILE A O 1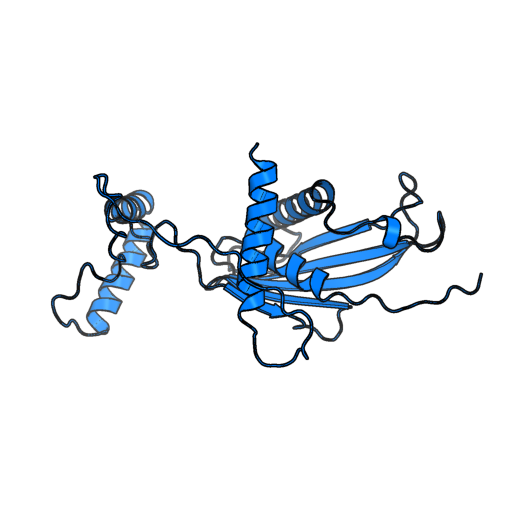
ATOM 1412 N N . GLU A 1 188 ? 14.038 -2.071 1.695 1.00 88.00 188 GLU A N 1
ATOM 1413 C CA . GLU A 1 188 ? 15.489 -1.855 1.717 1.00 88.00 188 GLU A CA 1
ATOM 1414 C C . GLU A 1 188 ? 16.206 -2.865 2.621 1.00 88.00 188 GLU A C 1
ATOM 1416 O O . GLU A 1 188 ? 17.163 -3.522 2.213 1.00 88.00 188 GLU A O 1
ATOM 1421 N N . ASN A 1 189 ? 15.697 -3.053 3.841 1.00 90.00 189 ASN A N 1
ATOM 1422 C CA . ASN A 1 189 ? 16.308 -3.932 4.836 1.00 90.00 189 ASN A CA 1
ATOM 1423 C C . ASN A 1 189 ? 16.109 -5.422 4.528 1.00 90.00 189 ASN A C 1
ATOM 1425 O O . ASN A 1 189 ? 16.922 -6.265 4.917 1.00 90.00 189 ASN A O 1
ATOM 1429 N N . SER A 1 190 ? 14.993 -5.787 3.892 1.00 84.56 190 SER A N 1
ATOM 1430 C CA . SER A 1 190 ? 14.669 -7.193 3.639 1.00 84.56 190 SER A CA 1
ATOM 1431 C C . SER A 1 190 ? 15.429 -7.777 2.452 1.00 84.56 190 SER A C 1
ATOM 1433 O O . SER A 1 190 ? 15.649 -8.995 2.461 1.00 84.56 190 SER A O 1
ATOM 1435 N N . GLN A 1 191 ? 15.839 -6.936 1.490 1.00 82.62 191 GLN A N 1
ATOM 1436 C CA . GLN A 1 191 ? 16.389 -7.348 0.191 1.00 82.62 191 GLN A CA 1
ATOM 1437 C C . GLN A 1 191 ? 15.499 -8.404 -0.482 1.00 82.62 191 GLN A C 1
ATOM 1439 O O . GLN A 1 191 ? 15.962 -9.428 -0.975 1.00 82.62 191 GLN A O 1
ATOM 1444 N N . MET A 1 192 ? 14.182 -8.191 -0.422 1.00 77.06 192 MET A N 1
ATOM 1445 C CA . MET A 1 192 ? 13.198 -9.140 -0.947 1.00 77.06 192 MET A CA 1
ATOM 1446 C C . MET A 1 192 ? 13.210 -9.259 -2.479 1.00 77.06 192 MET A C 1
ATOM 1448 O O . MET A 1 192 ? 12.793 -10.286 -3.008 1.00 77.06 192 MET A O 1
ATOM 1452 N N . VAL A 1 193 ? 13.683 -8.221 -3.173 1.00 82.75 193 VAL A N 1
ATOM 1453 C CA . VAL A 1 193 ? 13.891 -8.183 -4.624 1.00 82.75 193 VAL A CA 1
ATOM 1454 C C . VAL A 1 193 ? 15.343 -7.790 -4.861 1.00 82.75 193 VAL A C 1
ATOM 1456 O O . VAL A 1 193 ? 15.808 -6.803 -4.286 1.00 82.75 193 VAL A O 1
ATOM 1459 N N . GLN A 1 194 ? 16.046 -8.552 -5.698 1.00 85.44 194 GLN A N 1
ATOM 1460 C CA . GLN A 1 194 ? 17.395 -8.193 -6.121 1.00 85.44 194 GLN A CA 1
ATOM 1461 C C . GLN A 1 194 ? 17.308 -7.024 -7.097 1.00 85.44 194 GLN A C 1
ATOM 1463 O O . GLN A 1 194 ? 16.643 -7.099 -8.130 1.00 85.44 194 GLN A O 1
ATOM 1468 N N . LYS A 1 195 ? 17.941 -5.911 -6.733 1.00 86.19 195 LYS A N 1
ATOM 1469 C CA . LYS A 1 195 ? 17.871 -4.661 -7.501 1.00 86.19 195 LYS A CA 1
ATOM 1470 C C . LYS A 1 195 ? 18.820 -4.667 -8.693 1.00 86.19 195 LYS A C 1
ATOM 1472 O O . LYS A 1 195 ? 18.632 -3.905 -9.636 1.00 86.19 195 LYS A O 1
ATOM 1477 N N . GLU A 1 196 ? 19.820 -5.529 -8.643 1.00 86.44 196 GLU A N 1
ATOM 1478 C CA . GLU A 1 196 ? 20.796 -5.773 -9.695 1.00 86.44 196 GLU A CA 1
ATOM 1479 C C . GLU A 1 196 ? 20.112 -6.399 -10.922 1.00 86.44 196 GLU A C 1
ATOM 1481 O O . GLU A 1 196 ? 20.355 -5.971 -12.046 1.00 86.44 196 GLU A O 1
ATOM 1486 N N . ASP A 1 197 ? 19.155 -7.311 -10.707 1.00 85.06 197 ASP A N 1
ATOM 1487 C CA . ASP A 1 197 ? 18.377 -7.960 -11.779 1.00 85.06 197 ASP A CA 1
ATOM 1488 C C . ASP A 1 197 ? 17.421 -6.989 -12.499 1.00 85.06 197 ASP A C 1
ATOM 1490 O O . ASP A 1 197 ? 16.957 -7.250 -13.611 1.00 85.06 197 ASP A O 1
ATOM 1494 N N . LEU A 1 198 ? 17.109 -5.858 -11.858 1.00 85.75 198 LEU A N 1
ATOM 1495 C CA . LEU A 1 198 ? 16.295 -4.781 -12.422 1.00 85.75 198 LEU A CA 1
ATOM 1496 C C . LEU A 1 198 ? 17.124 -3.844 -13.321 1.00 85.75 198 LEU A C 1
ATOM 1498 O O . LEU A 1 198 ? 16.547 -3.062 -14.078 1.00 85.75 198 LEU A O 1
ATOM 1502 N N . CYS A 1 199 ? 18.456 -3.897 -13.271 1.00 85.81 199 CYS A N 1
ATOM 1503 C CA . CYS A 1 199 ? 19.303 -3.095 -14.145 1.00 85.81 199 CYS A CA 1
ATOM 1504 C C . CYS A 1 199 ? 19.457 -3.759 -15.516 1.00 85.81 199 CYS A C 1
ATOM 1506 O O . CYS A 1 199 ? 19.676 -4.963 -15.627 1.00 85.81 199 CYS A O 1
ATOM 1508 N N . ILE A 1 200 ? 19.331 -2.959 -16.573 1.00 85.94 200 ILE A N 1
ATOM 1509 C CA . ILE A 1 200 ? 19.396 -3.445 -17.951 1.00 85.94 200 ILE A CA 1
ATOM 1510 C C . ILE A 1 200 ? 20.739 -3.091 -18.566 1.00 85.94 200 ILE A C 1
ATOM 1512 O O . ILE A 1 200 ? 21.488 -3.948 -19.029 1.00 85.94 200 ILE A O 1
ATOM 1516 N N . VAL A 1 201 ? 21.004 -1.787 -18.598 1.00 86.12 201 VAL A N 1
ATOM 1517 C CA . VAL A 1 201 ? 22.247 -1.204 -19.069 1.00 86.12 201 VAL A CA 1
ATOM 1518 C C . VAL A 1 201 ? 22.687 -0.234 -17.995 1.00 86.12 201 VAL A C 1
ATOM 1520 O O . VAL A 1 201 ? 21.996 0.757 -17.735 1.00 86.12 201 VAL A O 1
ATOM 1523 N N . GLU A 1 202 ? 23.837 -0.531 -17.400 1.00 84.12 202 GLU A N 1
ATOM 1524 C CA . GLU A 1 202 ? 24.456 0.301 -16.374 1.00 84.12 202 GLU A CA 1
ATOM 1525 C C . GLU A 1 202 ? 24.520 1.762 -16.838 1.00 84.12 202 GLU A C 1
ATOM 1527 O O . GLU A 1 202 ? 24.789 2.046 -18.009 1.00 84.12 202 GLU A O 1
ATOM 1532 N N . GLU A 1 203 ? 24.201 2.681 -15.924 1.00 84.06 203 GLU A N 1
ATOM 1533 C CA . GLU A 1 203 ? 24.202 4.141 -16.139 1.00 84.06 203 GLU A CA 1
ATOM 1534 C C . GLU A 1 203 ? 23.209 4.683 -17.185 1.00 84.06 203 GLU A C 1
ATOM 1536 O O . GLU A 1 203 ? 23.084 5.900 -17.322 1.00 84.06 203 GLU A O 1
ATOM 1541 N N . LYS A 1 204 ? 22.467 3.831 -17.905 1.00 85.94 204 LYS A N 1
ATOM 1542 C CA . LYS A 1 204 ? 21.516 4.276 -18.938 1.00 85.94 204 LYS A CA 1
ATOM 1543 C C . LYS A 1 204 ? 20.071 3.983 -18.579 1.00 85.94 204 LYS A C 1
ATOM 1545 O O . LYS A 1 204 ? 19.256 4.902 -18.557 1.00 85.94 204 LYS A O 1
ATOM 1550 N N . ILE A 1 205 ? 19.736 2.709 -18.373 1.00 88.25 205 ILE A N 1
ATOM 1551 C CA . ILE A 1 205 ? 18.347 2.267 -18.220 1.00 88.25 205 ILE A CA 1
ATOM 1552 C C . ILE A 1 205 ? 18.273 1.174 -17.157 1.00 88.25 205 ILE A C 1
ATOM 1554 O O . ILE A 1 205 ? 18.899 0.118 -17.284 1.00 88.25 205 ILE A O 1
ATOM 1558 N N . ALA A 1 206 ? 17.438 1.416 -16.153 1.00 91.00 206 ALA A N 1
ATOM 1559 C CA . ALA A 1 206 ? 17.051 0.455 -15.138 1.00 91.00 206 ALA A CA 1
ATOM 1560 C C . ALA A 1 206 ? 15.523 0.413 -15.002 1.00 91.00 206 ALA A C 1
ATOM 1562 O O . ALA A 1 206 ? 14.809 1.350 -15.373 1.00 91.00 206 ALA A O 1
ATOM 1563 N N . TRP A 1 207 ? 15.022 -0.695 -14.469 1.00 90.56 207 TRP A N 1
ATOM 1564 C CA . TRP A 1 207 ? 13.629 -0.812 -14.078 1.00 90.56 207 TRP A CA 1
ATOM 1565 C C . TRP A 1 207 ? 13.356 -0.055 -12.786 1.00 90.56 207 TRP A C 1
ATOM 1567 O O . TRP A 1 207 ? 14.080 -0.181 -11.792 1.00 90.56 207 TRP A O 1
ATOM 1577 N N . VAL A 1 208 ? 12.249 0.673 -12.807 1.00 91.81 208 VAL A N 1
ATOM 1578 C CA . VAL A 1 208 ? 11.650 1.319 -11.651 1.00 91.81 208 VAL A CA 1
ATOM 1579 C C . VAL A 1 208 ? 10.301 0.682 -11.408 1.00 91.81 208 VAL A C 1
ATOM 1581 O O . VAL A 1 208 ? 9.449 0.655 -12.296 1.00 91.81 208 VAL A O 1
ATOM 1584 N N . LEU A 1 209 ? 10.116 0.147 -10.205 1.00 92.56 209 LEU A N 1
ATOM 1585 C CA . LEU A 1 209 ? 8.840 -0.425 -9.794 1.00 92.56 209 LEU A CA 1
ATOM 1586 C C . LEU A 1 209 ? 8.115 0.583 -8.911 1.00 92.56 209 LEU A C 1
ATOM 1588 O O . LEU A 1 209 ? 8.539 0.852 -7.786 1.00 92.56 209 LEU A O 1
ATOM 1592 N N . TYR A 1 210 ? 7.018 1.123 -9.423 1.00 94.19 210 TYR A N 1
ATOM 1593 C CA . TYR A 1 210 ? 6.080 1.910 -8.639 1.00 94.19 210 TYR A CA 1
ATOM 1594 C C . TYR A 1 210 ? 5.083 0.957 -7.991 1.00 94.19 210 TYR A C 1
ATOM 1596 O O . TYR A 1 210 ? 4.381 0.215 -8.680 1.00 94.19 210 TYR A O 1
ATOM 1604 N N . CYS A 1 211 ? 5.069 0.941 -6.663 1.00 94.44 211 CYS A N 1
ATOM 1605 C CA . CYS A 1 211 ? 4.187 0.098 -5.871 1.00 94.44 211 CYS A CA 1
ATOM 1606 C C . CYS A 1 211 ? 3.150 0.987 -5.191 1.00 94.44 211 CYS A C 1
ATOM 1608 O O . CYS A 1 211 ? 3.416 1.540 -4.125 1.00 94.44 211 CYS A O 1
ATOM 1610 N N . ASP A 1 212 ? 1.968 1.090 -5.785 1.00 94.69 212 ASP A N 1
ATOM 1611 C CA . ASP A 1 212 ? 0.869 1.882 -5.248 1.00 94.69 212 ASP A CA 1
ATOM 1612 C C . ASP A 1 212 ? -0.029 0.995 -4.388 1.00 94.69 212 ASP A C 1
ATOM 1614 O O . ASP A 1 212 ? -0.555 -0.031 -4.833 1.00 94.69 212 ASP A O 1
ATOM 1618 N N . ILE A 1 213 ? -0.196 1.378 -3.128 1.00 95.19 213 ILE A N 1
ATOM 1619 C CA . ILE A 1 213 ? -0.995 0.662 -2.142 1.00 95.19 213 ILE A CA 1
ATOM 1620 C C . ILE A 1 213 ? -2.120 1.585 -1.702 1.00 95.19 213 ILE A C 1
ATOM 1622 O O . ILE A 1 213 ? -1.896 2.590 -1.036 1.00 95.19 213 ILE A O 1
ATOM 1626 N N . ILE A 1 214 ? -3.349 1.225 -2.044 1.00 94.50 214 ILE A N 1
ATOM 1627 C CA . ILE A 1 214 ? -4.534 2.013 -1.727 1.00 94.50 214 ILE A CA 1
ATOM 1628 C C . ILE A 1 214 ? -5.362 1.232 -0.718 1.00 94.50 214 ILE A C 1
ATOM 1630 O O . ILE A 1 214 ? -5.777 0.095 -0.955 1.00 94.50 214 ILE A O 1
ATOM 1634 N N . CYS A 1 215 ? -5.624 1.842 0.430 1.00 94.00 215 CYS A N 1
ATOM 1635 C CA . CYS A 1 215 ? -6.599 1.296 1.361 1.00 94.00 215 CYS A CA 1
ATOM 1636 C C . CYS A 1 215 ? -8.017 1.608 0.854 1.00 94.00 215 CYS A C 1
ATOM 1638 O O . CYS A 1 215 ? -8.267 2.678 0.304 1.00 94.00 215 CYS A O 1
ATOM 1640 N N . LEU A 1 216 ? -8.941 0.664 1.012 1.00 93.56 216 LEU A N 1
ATOM 1641 C CA . LEU A 1 216 ? -10.355 0.827 0.661 1.00 93.56 216 LEU A CA 1
ATOM 1642 C C . LEU A 1 216 ? -11.235 0.917 1.905 1.00 93.56 216 LEU A C 1
ATOM 1644 O O . LEU A 1 216 ? -12.202 1.669 1.907 1.00 93.56 216 LEU A O 1
ATOM 1648 N N . ASP A 1 217 ? -10.897 0.161 2.949 1.00 93.88 217 ASP A N 1
ATOM 1649 C CA . ASP A 1 217 ? -11.610 0.141 4.227 1.00 93.88 217 ASP A CA 1
ATOM 1650 C C . ASP A 1 217 ? -10.589 0.021 5.364 1.00 93.88 217 ASP A C 1
ATOM 1652 O O . ASP A 1 217 ? -9.693 -0.828 5.306 1.00 93.88 217 ASP A O 1
ATOM 1656 N N . TYR A 1 218 ? -10.700 0.884 6.376 1.00 92.88 218 TYR A N 1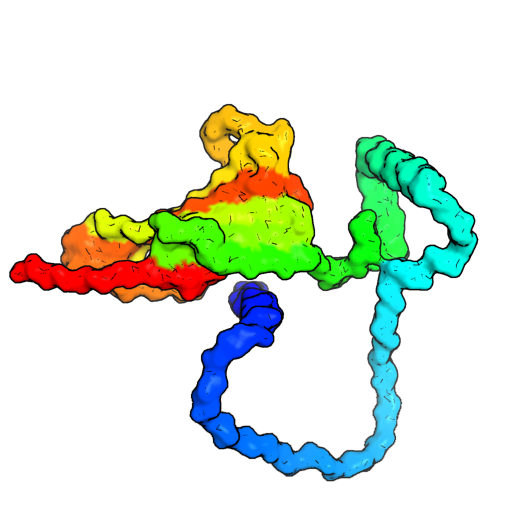
ATOM 1657 C CA . TYR A 1 218 ? -9.764 0.971 7.495 1.00 92.88 218 TYR A CA 1
ATOM 1658 C C . TYR A 1 218 ? -10.442 0.572 8.814 1.00 92.88 218 TYR A C 1
ATOM 1660 O O . TYR A 1 218 ? -11.073 1.388 9.485 1.00 92.88 218 TYR A O 1
ATOM 1668 N N . ASP A 1 219 ? -10.218 -0.675 9.239 1.00 90.31 219 ASP A N 1
ATOM 1669 C CA . ASP A 1 219 ? -10.657 -1.221 10.537 1.00 90.31 219 ASP A CA 1
ATOM 1670 C C . ASP A 1 219 ? -9.453 -1.650 11.409 1.00 90.31 219 ASP A C 1
ATOM 1672 O O . ASP A 1 219 ? -9.501 -2.594 12.207 1.00 90.31 219 ASP A O 1
ATOM 1676 N N . GLY A 1 220 ? -8.317 -0.968 11.228 1.00 87.62 220 GLY A N 1
ATOM 1677 C CA . GLY A 1 220 ? -7.053 -1.224 11.924 1.00 87.62 220 GLY A CA 1
ATOM 1678 C C . GLY A 1 220 ? -6.128 -2.230 11.227 1.00 87.62 220 GLY A C 1
ATOM 1679 O O . GLY A 1 220 ? -6.467 -2.822 10.204 1.00 87.62 220 GLY A O 1
ATOM 1680 N N . ASN A 1 221 ? -4.930 -2.404 11.798 1.00 89.81 221 ASN A N 1
ATOM 1681 C CA . ASN A 1 221 ? -3.836 -3.237 11.274 1.00 89.81 221 ASN A CA 1
ATOM 1682 C C . ASN A 1 221 ? -3.489 -2.976 9.790 1.00 89.81 221 ASN A C 1
ATOM 1684 O O . ASN A 1 221 ? -3.322 -3.908 9.006 1.00 89.81 221 ASN A O 1
ATOM 1688 N N . LEU A 1 222 ? -3.385 -1.696 9.414 1.00 91.69 222 LEU A N 1
ATOM 1689 C CA . LEU A 1 222 ? -3.092 -1.264 8.044 1.00 91.69 222 LEU A CA 1
ATOM 1690 C C . LEU A 1 222 ? -1.748 -1.802 7.534 1.00 91.69 222 LEU A C 1
ATOM 1692 O O . LEU A 1 222 ? -1.693 -2.366 6.450 1.00 91.69 222 LEU A O 1
ATOM 1696 N N . LEU A 1 223 ? -0.678 -1.649 8.320 1.00 93.12 223 LEU A N 1
ATOM 1697 C CA . LEU A 1 223 ? 0.686 -1.982 7.890 1.00 93.12 223 LEU A CA 1
ATOM 1698 C C . LEU A 1 223 ? 0.824 -3.449 7.471 1.00 93.12 223 LEU A C 1
ATOM 1700 O O . LEU A 1 223 ? 1.431 -3.747 6.449 1.00 93.12 223 LEU A O 1
ATOM 1704 N N . ASP A 1 224 ? 0.223 -4.360 8.231 1.00 91.94 224 ASP A N 1
ATOM 1705 C CA . ASP A 1 224 ? 0.252 -5.795 7.945 1.00 91.94 224 ASP A CA 1
ATOM 1706 C C . ASP A 1 224 ? -0.538 -6.138 6.672 1.00 91.94 224 ASP A C 1
ATOM 1708 O O . ASP A 1 224 ? -0.065 -6.891 5.820 1.00 91.94 224 ASP A O 1
ATOM 1712 N N . ALA A 1 225 ? -1.707 -5.511 6.483 1.00 93.00 225 ALA A N 1
ATOM 1713 C CA . ALA A 1 225 ? -2.487 -5.654 5.257 1.00 93.00 225 ALA A CA 1
ATOM 1714 C C . ALA A 1 225 ? -1.720 -5.122 4.031 1.00 93.00 225 ALA A C 1
ATOM 1716 O O . ALA A 1 225 ? -1.674 -5.803 3.006 1.00 93.00 225 ALA A O 1
ATOM 1717 N N . CYS A 1 226 ? -1.060 -3.964 4.151 1.00 93.94 226 CYS A N 1
ATOM 1718 C CA . CYS A 1 226 ? -0.217 -3.393 3.098 1.00 93.94 226 CYS A CA 1
ATOM 1719 C C . CYS A 1 226 ? 0.968 -4.304 2.756 1.00 93.94 226 CYS A C 1
ATOM 1721 O O . CYS A 1 226 ? 1.214 -4.570 1.582 1.00 93.94 226 CYS A O 1
ATOM 1723 N N . MET A 1 227 ? 1.668 -4.833 3.763 1.00 92.38 227 MET A N 1
ATOM 1724 C CA . MET A 1 227 ? 2.790 -5.752 3.554 1.00 92.38 227 MET A CA 1
ATOM 1725 C C . MET A 1 227 ? 2.345 -7.052 2.880 1.00 92.38 227 MET A C 1
ATOM 1727 O O . MET A 1 227 ? 2.998 -7.513 1.943 1.00 92.38 227 MET A O 1
ATOM 1731 N N . CYS A 1 228 ? 1.218 -7.627 3.310 1.00 92.50 228 CYS A N 1
ATOM 1732 C CA . CYS A 1 228 ? 0.644 -8.811 2.673 1.00 92.50 228 CYS A CA 1
ATOM 1733 C C . CYS A 1 228 ? 0.257 -8.539 1.212 1.00 92.50 228 CYS A C 1
ATOM 1735 O O . CYS A 1 228 ? 0.543 -9.366 0.345 1.00 92.50 228 CYS A O 1
ATOM 1737 N N . ALA A 1 229 ? -0.357 -7.385 0.930 1.00 93.75 229 ALA A N 1
ATOM 1738 C CA . ALA A 1 229 ? -0.752 -6.996 -0.422 1.00 93.75 229 ALA A CA 1
ATOM 1739 C C . ALA A 1 229 ? 0.463 -6.779 -1.331 1.00 93.75 229 ALA A C 1
ATOM 1741 O O . ALA A 1 229 ? 0.494 -7.311 -2.438 1.00 93.75 229 ALA A O 1
ATOM 1742 N N . LEU A 1 230 ? 1.492 -6.086 -0.840 1.00 93.00 230 LEU A N 1
ATOM 1743 C CA . LEU A 1 230 ? 2.736 -5.856 -1.570 1.00 93.00 230 LEU A CA 1
ATOM 1744 C C . LEU A 1 230 ? 3.454 -7.171 -1.898 1.00 93.00 230 LEU A C 1
ATOM 1746 O O . LEU A 1 230 ? 3.862 -7.390 -3.036 1.00 93.00 230 LEU A O 1
ATOM 1750 N N . LEU A 1 231 ? 3.579 -8.075 -0.922 1.00 91.75 231 LEU A N 1
ATOM 1751 C CA . LEU A 1 231 ? 4.209 -9.382 -1.123 1.00 91.75 231 LEU A CA 1
ATOM 1752 C C . LEU A 1 231 ? 3.450 -10.232 -2.145 1.00 91.75 231 LEU A C 1
ATOM 1754 O O . LEU A 1 231 ? 4.068 -10.860 -3.004 1.00 91.75 231 LEU A O 1
ATOM 1758 N N . ALA A 1 232 ? 2.119 -10.256 -2.061 1.00 92.44 232 ALA A N 1
ATOM 1759 C CA . ALA A 1 232 ? 1.283 -10.978 -3.012 1.00 92.44 232 ALA A CA 1
ATOM 1760 C C . ALA A 1 232 ? 1.385 -10.382 -4.427 1.00 92.44 232 ALA A C 1
ATOM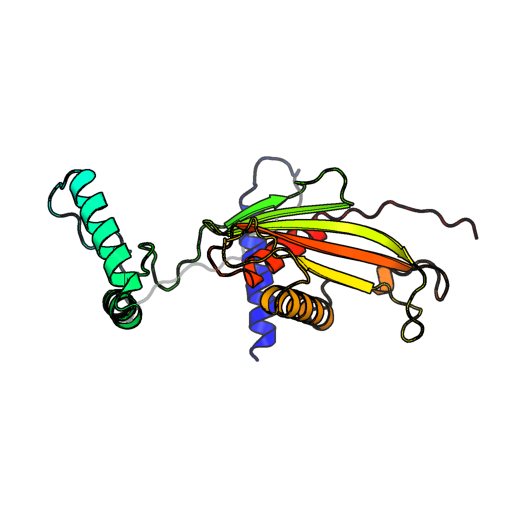 1762 O O . ALA A 1 232 ? 1.501 -11.129 -5.399 1.00 92.44 232 ALA A O 1
ATOM 1763 N N . ALA A 1 233 ? 1.409 -9.052 -4.543 1.00 92.69 233 ALA A N 1
ATOM 1764 C CA . ALA A 1 233 ? 1.545 -8.363 -5.820 1.00 92.69 233 ALA A CA 1
ATOM 1765 C C . ALA A 1 233 ? 2.929 -8.591 -6.451 1.00 92.69 233 ALA A C 1
ATOM 1767 O O . ALA A 1 233 ? 2.999 -8.904 -7.637 1.00 92.69 233 ALA A O 1
ATOM 1768 N N . LEU A 1 234 ? 4.013 -8.529 -5.666 1.00 89.94 234 LEU A N 1
ATOM 1769 C CA . LEU A 1 234 ? 5.378 -8.790 -6.145 1.00 89.94 234 LEU A CA 1
ATOM 1770 C C . LEU A 1 234 ? 5.564 -10.240 -6.602 1.00 89.94 234 LEU A C 1
ATOM 1772 O O . LEU A 1 234 ? 6.217 -10.476 -7.612 1.00 89.94 234 LEU A O 1
ATOM 1776 N N . LYS A 1 235 ? 4.947 -11.212 -5.915 1.00 88.81 235 LYS A N 1
ATOM 1777 C CA . LYS A 1 235 ? 4.953 -12.621 -6.352 1.00 88.81 235 LYS A CA 1
ATOM 1778 C C . LYS A 1 235 ? 4.235 -12.836 -7.686 1.00 88.81 235 LYS A C 1
ATOM 1780 O O . LYS A 1 235 ? 4.596 -13.747 -8.425 1.00 88.81 235 LYS A O 1
ATOM 1785 N N . ASN A 1 236 ? 3.214 -12.034 -7.976 1.00 87.31 236 ASN A N 1
ATOM 1786 C CA . ASN A 1 236 ? 2.473 -12.101 -9.235 1.00 87.31 236 ASN A CA 1
ATOM 1787 C C . ASN A 1 236 ? 3.098 -11.262 -10.357 1.00 87.31 236 ASN A C 1
ATOM 1789 O O . ASN A 1 236 ? 2.784 -11.495 -11.523 1.00 87.31 236 ASN A O 1
ATOM 1793 N N . GLY A 1 237 ? 3.945 -10.291 -10.007 1.00 82.19 237 GLY A N 1
ATOM 1794 C CA . GLY A 1 237 ? 4.559 -9.349 -10.933 1.00 82.19 237 GLY A CA 1
ATOM 1795 C C . GLY A 1 237 ? 5.287 -10.055 -12.071 1.00 82.19 237 GLY A C 1
ATOM 1796 O O . GLY A 1 237 ? 6.240 -10.799 -11.841 1.00 82.19 237 GLY A O 1
ATOM 1797 N N . LYS A 1 238 ? 4.854 -9.815 -13.310 1.00 81.50 238 LYS A N 1
ATOM 1798 C CA . LYS A 1 238 ? 5.533 -10.320 -14.510 1.00 81.50 238 LYS A CA 1
ATOM 1799 C C . LYS A 1 238 ? 6.072 -9.149 -15.304 1.00 81.50 238 LYS A C 1
ATOM 1801 O O . LYS A 1 238 ? 5.320 -8.452 -15.974 1.00 81.50 238 LYS A O 1
ATOM 1806 N N . LEU A 1 239 ? 7.387 -8.969 -15.254 1.00 82.81 239 LEU A N 1
ATOM 1807 C CA . LEU A 1 239 ? 8.046 -7.959 -16.069 1.00 82.81 239 LEU A CA 1
ATOM 1808 C C . LEU A 1 239 ? 8.039 -8.398 -17.540 1.00 82.81 239 LEU A C 1
ATOM 1810 O O . LEU A 1 239 ? 8.395 -9.547 -17.839 1.00 82.81 239 LEU A O 1
ATOM 1814 N N . PRO A 1 240 ? 7.639 -7.521 -18.476 1.00 77.50 240 PRO A N 1
ATOM 1815 C CA . PRO A 1 240 ? 7.676 -7.847 -19.889 1.00 77.50 240 PRO A CA 1
ATOM 1816 C C . PRO A 1 240 ? 9.126 -8.041 -20.341 1.00 77.50 240 PRO A C 1
ATOM 1818 O O . PRO A 1 240 ? 10.031 -7.280 -19.992 1.00 77.50 240 PRO A O 1
ATOM 1821 N N . ARG A 1 241 ? 9.354 -9.074 -21.156 1.00 72.88 241 ARG A N 1
ATOM 1822 C CA . ARG A 1 241 ? 10.671 -9.337 -21.738 1.00 72.88 241 ARG A CA 1
ATOM 1823 C C . ARG A 1 241 ? 10.964 -8.287 -22.802 1.00 72.88 241 ARG A C 1
ATOM 1825 O O . ARG A 1 241 ? 10.248 -8.196 -23.795 1.00 72.88 241 ARG A O 1
ATOM 1832 N N . TYR A 1 242 ? 12.044 -7.545 -22.622 1.00 71.62 242 TYR A N 1
ATOM 1833 C CA . TYR A 1 242 ? 12.531 -6.578 -23.596 1.00 71.62 242 TYR A CA 1
ATOM 1834 C C . TYR A 1 242 ? 13.833 -7.089 -24.225 1.00 71.62 242 TYR A C 1
ATOM 1836 O O . TYR A 1 242 ? 14.587 -7.863 -23.634 1.00 71.62 242 TYR A O 1
ATOM 1844 N N . SER A 1 243 ? 14.085 -6.666 -25.458 1.00 63.03 243 SER A N 1
ATOM 1845 C CA . SER A 1 243 ? 15.354 -6.869 -26.151 1.00 63.03 243 SER A CA 1
ATOM 1846 C C . SER A 1 243 ? 15.914 -5.496 -26.494 1.00 63.03 243 SER A C 1
ATOM 1848 O O . SER A 1 243 ? 15.346 -4.798 -27.337 1.00 63.03 243 SER A O 1
ATOM 1850 N N . CYS A 1 244 ? 17.003 -5.091 -25.848 1.00 56.94 244 CYS A N 1
ATOM 1851 C CA . CYS A 1 244 ? 17.703 -3.869 -26.222 1.00 56.94 244 CYS A CA 1
ATOM 1852 C C . CYS A 1 244 ? 18.438 -4.102 -27.546 1.00 56.94 244 CYS A C 1
ATOM 1854 O O . CYS A 1 244 ? 19.279 -4.993 -27.643 1.00 56.94 244 CYS A O 1
ATOM 1856 N N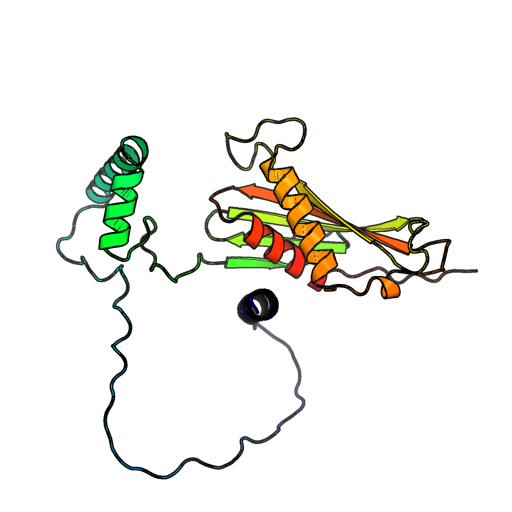 . LYS A 1 245 ? 18.119 -3.304 -28.570 1.00 57.03 245 LYS A N 1
ATOM 1857 C CA . LYS A 1 245 ? 19.013 -3.118 -29.716 1.00 57.03 245 LYS A CA 1
ATOM 1858 C C . LYS A 1 245 ? 19.984 -2.010 -29.318 1.00 57.03 245 LYS A C 1
ATOM 1860 O O . LYS A 1 245 ? 19.586 -0.848 -29.300 1.00 57.03 245 LYS A O 1
ATOM 1865 N N . LEU A 1 246 ? 21.173 -2.410 -28.878 1.00 49.94 246 LEU A N 1
ATOM 1866 C CA . LEU A 1 246 ? 22.298 -1.509 -28.625 1.00 49.94 246 LEU A CA 1
ATOM 1867 C C . LEU A 1 246 ? 22.930 -1.067 -29.946 1.00 49.94 246 LEU A C 1
ATOM 1869 O O . LEU A 1 246 ? 22.967 -1.904 -30.878 1.00 49.94 246 LEU A O 1
#

InterPro domains:
  IPR001247 Exoribonuclease, phosphorolytic domain 1 [PF01138] (105-240)
  IPR020568 Ribosomal protein uS5 domain 2-type superfamily [SSF54211] (79-242)
  IPR027408 PNPase/RNase PH domain superfamily [G3DSA:3.30.230.70] (73-245)
  IPR033196 Exosome complex component Rrp43 [cd11369] (80-241)
  IPR050590 Exosome complex component Rrp42 subfamily [PTHR11097] (86-243)

Radius of gyration: 24.23 Å; chains: 1; bounding box: 59×65×64 Å

Secondary structure (DSSP, 8-state):
-HHHHHHHHHHHHHHHHHTT---S--------PPP---------------PPPPGGGS---S---HHHHHHHHHHHHHHHHH-HHHHHHHHHHTTB-TTS-BTTPPPPEEEEET--SSSSEEEEEEETTEEEEEEEEEEEEPPPTT-TT--EEEEEEE--TTT-TTPPSSSPPHHHHHHHHHHHHHHHHHT-S-SSTTEEETTTEEEEEEEEEEEEE-SS-HHHHHHHHHHHHHHH--PPP-----

Organism: NCBI:txid74358